Protein AF-A0A0H3ZVY4-F1 (afdb_monomer_lite)

pLDDT: mean 83.74, std 15.59, range [28.17, 97.94]

Radius of gyration: 23.05 Å; chains: 1; bounding box: 68×33×61 Å

Structure (mmCIF, N/CA/C/O backbone):
data_AF-A0A0H3ZVY4-F1
#
_entry.id   AF-A0A0H3ZVY4-F1
#
loop_
_atom_site.group_PDB
_atom_site.id
_atom_site.type_symbol
_atom_site.label_atom_id
_atom_site.label_alt_id
_atom_site.label_comp_id
_atom_site.label_asym_id
_atom_site.label_entity_id
_atom_site.label_seq_id
_atom_site.pdbx_PDB_ins_code
_atom_site.Cartn_x
_atom_site.Cartn_y
_atom_site.Cartn_z
_atom_site.occupancy
_atom_site.B_iso_or_equiv
_atom_site.auth_seq_id
_atom_site.auth_comp_id
_atom_site.auth_asym_id
_atom_site.auth_atom_id
_atom_site.pdbx_PDB_model_num
ATOM 1 N N . MET A 1 1 ? 26.495 13.709 22.110 1.00 30.70 1 MET A N 1
ATOM 2 C CA . MET A 1 1 ? 26.859 12.828 20.984 1.00 30.70 1 MET A CA 1
ATOM 3 C C . MET A 1 1 ? 25.631 12.018 20.633 1.00 30.70 1 MET A C 1
ATOM 5 O O . MET A 1 1 ? 25.406 10.956 21.192 1.00 30.70 1 MET A O 1
ATOM 9 N N . THR A 1 2 ? 24.781 12.606 19.806 1.00 28.17 2 THR A N 1
ATOM 10 C CA . THR A 1 2 ? 23.691 11.939 19.098 1.00 28.17 2 THR A CA 1
ATOM 11 C C . THR A 1 2 ? 24.333 11.076 18.018 1.00 28.17 2 THR A C 1
ATOM 13 O O . THR A 1 2 ? 25.116 11.584 17.220 1.00 28.17 2 THR A O 1
ATOM 16 N N . HIS A 1 3 ? 24.103 9.765 18.049 1.00 34.66 3 HIS A N 1
ATOM 17 C CA . HIS A 1 3 ? 24.570 8.877 16.987 1.00 34.66 3 HIS A CA 1
ATOM 18 C C . HIS A 1 3 ? 23.850 9.264 15.686 1.00 34.66 3 HIS A C 1
ATOM 20 O O . HIS A 1 3 ? 22.624 9.260 15.656 1.00 34.66 3 HIS A O 1
ATOM 26 N N . GLU A 1 4 ? 24.592 9.539 14.611 1.00 37.09 4 GLU A N 1
ATOM 27 C CA . GLU A 1 4 ? 24.060 9.739 13.245 1.00 37.09 4 GLU A CA 1
ATOM 28 C C . GLU A 1 4 ? 23.382 8.474 12.669 1.00 37.09 4 GLU A C 1
ATOM 30 O O . GLU A 1 4 ? 22.799 8.510 11.597 1.00 37.09 4 GLU A O 1
ATOM 35 N N . LEU A 1 5 ? 23.406 7.360 13.414 1.00 37.72 5 LEU A N 1
ATOM 36 C CA . LEU A 1 5 ? 22.664 6.118 13.152 1.00 37.72 5 LEU A CA 1
ATOM 37 C C . LEU A 1 5 ? 21.433 5.956 14.062 1.00 37.72 5 LEU A C 1
ATOM 39 O O . LEU A 1 5 ? 20.871 4.866 14.175 1.00 37.72 5 LEU A O 1
ATOM 43 N N . SER A 1 6 ? 21.034 7.014 14.770 1.00 35.09 6 SER A N 1
ATOM 44 C CA . SER A 1 6 ? 19.804 7.010 15.550 1.00 35.09 6 SER A CA 1
ATOM 45 C C . SER A 1 6 ? 18.604 6.947 14.606 1.00 35.09 6 SER A C 1
ATOM 47 O O . SER A 1 6 ? 18.159 7.967 14.082 1.00 35.09 6 SER A O 1
ATOM 49 N N . LEU A 1 7 ? 18.046 5.745 14.451 1.00 44.38 7 LEU A N 1
ATOM 50 C CA . LEU A 1 7 ? 16.727 5.485 13.857 1.00 44.38 7 LEU A CA 1
ATOM 51 C C . LEU A 1 7 ? 15.596 6.338 14.478 1.00 44.38 7 LEU A C 1
ATOM 53 O O . LEU A 1 7 ? 14.500 6.360 13.932 1.00 44.38 7 LEU A O 1
ATOM 57 N N . ASP A 1 8 ? 15.842 7.046 15.590 1.00 44.47 8 ASP A N 1
ATOM 58 C CA . ASP A 1 8 ? 14.874 7.967 16.200 1.00 44.47 8 ASP A CA 1
ATOM 59 C C . ASP A 1 8 ? 14.752 9.319 15.464 1.00 44.47 8 ASP A C 1
ATOM 61 O O . ASP A 1 8 ? 13.868 10.106 15.789 1.00 44.47 8 ASP A O 1
ATOM 65 N N . SER A 1 9 ? 15.620 9.629 14.492 1.00 38.09 9 SER A N 1
ATOM 66 C CA . SER A 1 9 ? 15.668 10.955 13.847 1.00 38.09 9 SER A CA 1
ATOM 67 C C . SER A 1 9 ? 14.689 11.150 12.677 1.00 38.09 9 SER A C 1
ATOM 69 O O . SER A 1 9 ? 14.446 12.293 12.298 1.00 38.09 9 SER A O 1
ATOM 71 N N . GLU A 1 10 ? 14.129 10.090 12.085 1.00 43.25 10 GLU A N 1
ATOM 72 C CA . GLU A 1 10 ? 13.386 10.205 10.813 1.00 43.25 10 GLU A CA 1
ATOM 73 C C . GLU A 1 10 ? 12.181 9.256 10.697 1.00 43.25 10 GLU A C 1
ATOM 75 O O . GLU A 1 10 ? 11.914 8.714 9.625 1.00 43.25 10 GLU A O 1
ATOM 80 N N . ARG A 1 11 ? 11.410 9.021 11.768 1.00 57.94 11 ARG A N 1
ATOM 81 C CA . ARG A 1 11 ? 10.166 8.255 11.593 1.00 57.94 11 ARG A CA 1
ATOM 82 C C . ARG A 1 11 ? 9.099 9.132 10.936 1.00 57.94 11 ARG A C 1
ATOM 84 O O . ARG A 1 11 ? 8.402 9.891 11.605 1.00 57.94 11 ARG A O 1
ATOM 91 N N . ALA A 1 12 ? 8.983 9.030 9.615 1.00 51.75 12 ALA A N 1
ATOM 92 C CA . ALA A 1 12 ? 7.810 9.497 8.893 1.00 51.75 12 ALA A CA 1
ATOM 93 C C . ALA A 1 12 ? 6.632 8.581 9.261 1.00 51.75 12 ALA A C 1
ATOM 95 O O . ALA A 1 12 ? 6.654 7.397 8.932 1.00 51.75 12 ALA A O 1
ATOM 96 N N . SER A 1 13 ? 5.627 9.103 9.971 1.00 63.53 13 SER A N 1
ATOM 97 C CA . SER A 1 13 ? 4.379 8.373 10.225 1.00 63.53 13 SER A CA 1
ATOM 98 C C . SER A 1 13 ? 3.805 7.850 8.904 1.00 63.53 13 SER A C 1
ATOM 100 O O . SER A 1 13 ? 3.769 8.574 7.903 1.00 63.53 13 SER A O 1
ATOM 102 N N . PHE A 1 14 ? 3.366 6.592 8.876 1.00 75.12 14 PHE A N 1
ATOM 103 C CA . PHE A 1 14 ? 2.756 6.022 7.678 1.00 75.12 14 PHE A CA 1
ATOM 104 C C . PHE A 1 14 ? 1.307 6.492 7.525 1.00 75.12 14 PHE A C 1
ATOM 106 O O . PHE A 1 14 ? 0.586 6.691 8.496 1.00 75.12 14 PHE A O 1
ATOM 113 N N . LEU A 1 15 ? 0.865 6.649 6.275 1.00 79.56 15 LEU A N 1
ATOM 114 C CA . LEU A 1 15 ? -0.476 7.152 5.947 1.00 79.56 15 LEU A CA 1
ATOM 115 C C . LEU A 1 15 ? -1.497 6.040 5.665 1.00 79.56 15 LEU A C 1
ATOM 117 O O . LEU A 1 15 ? -2.652 6.333 5.364 1.00 79.56 15 LEU A O 1
ATOM 121 N N . HIS A 1 16 ? -1.077 4.772 5.692 1.00 92.50 16 HIS A N 1
ATOM 122 C CA . HIS A 1 16 ? -1.910 3.656 5.255 1.00 92.50 16 HIS A CA 1
ATOM 123 C C . HIS A 1 16 ? -1.603 2.357 6.010 1.00 92.50 16 HIS A C 1
ATOM 125 O O . HIS A 1 16 ? -0.456 2.096 6.378 1.00 92.50 16 HIS A O 1
ATOM 131 N N . ALA A 1 17 ? -2.624 1.510 6.183 1.00 93.50 17 ALA A N 1
ATOM 132 C CA . ALA A 1 17 ? -2.536 0.269 6.954 1.00 93.50 17 ALA A CA 1
ATOM 133 C C . ALA A 1 17 ? -1.505 -0.732 6.400 1.00 93.50 17 ALA A C 1
ATOM 135 O O . ALA A 1 17 ? -0.836 -1.398 7.183 1.00 93.50 17 ALA A O 1
ATOM 136 N N . ILE A 1 18 ? -1.340 -0.808 5.071 1.00 94.62 18 ILE A N 1
ATOM 137 C CA . ILE A 1 18 ? -0.334 -1.665 4.406 1.00 94.62 18 ILE A CA 1
ATOM 138 C C . ILE A 1 18 ? 1.079 -1.337 4.906 1.00 94.62 18 ILE A C 1
ATOM 140 O O . ILE A 1 18 ? 1.783 -2.226 5.378 1.00 94.62 18 ILE A O 1
ATOM 144 N N . ASN A 1 19 ? 1.459 -0.057 4.875 1.00 92.38 19 ASN A N 1
ATOM 145 C CA . ASN A 1 19 ? 2.785 0.389 5.303 1.00 92.38 19 ASN A CA 1
ATOM 146 C C . ASN A 1 19 ? 2.994 0.131 6.800 1.00 92.38 19 ASN A C 1
ATOM 148 O O . ASN A 1 19 ? 4.047 -0.359 7.194 1.00 92.38 19 ASN A O 1
ATOM 152 N N . GLY A 1 20 ? 1.973 0.392 7.626 1.00 93.62 20 GLY A N 1
ATOM 153 C CA . GLY A 1 20 ? 2.035 0.101 9.060 1.00 93.62 20 GLY A CA 1
ATOM 154 C C . GLY A 1 20 ? 2.210 -1.386 9.363 1.00 93.62 20 GLY A C 1
ATOM 155 O O . GLY A 1 20 ? 2.983 -1.755 10.242 1.00 93.62 20 GLY A O 1
ATOM 156 N N . CYS A 1 21 ? 1.541 -2.254 8.603 1.00 95.31 21 CYS A N 1
ATOM 157 C CA . CYS A 1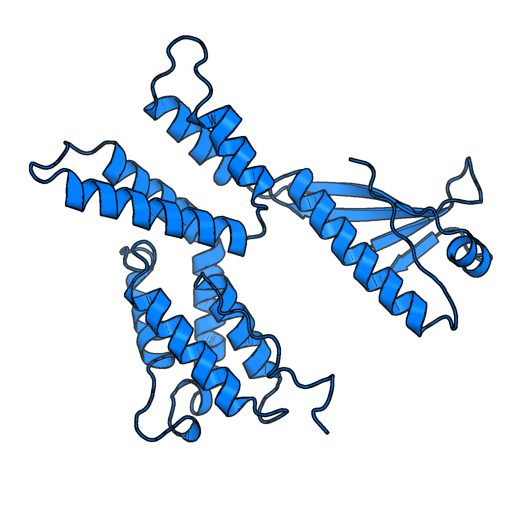 21 ? 1.708 -3.704 8.697 1.00 95.31 21 CYS A CA 1
ATOM 158 C C . CYS A 1 21 ? 3.127 -4.144 8.301 1.00 95.31 21 CYS A C 1
ATOM 160 O O . CYS A 1 21 ? 3.744 -4.935 9.011 1.00 95.31 21 CYS A O 1
ATOM 162 N N . GLN A 1 22 ? 3.661 -3.614 7.199 1.00 93.56 22 GLN A N 1
ATOM 163 C CA . GLN A 1 22 ? 5.019 -3.916 6.733 1.00 93.56 22 GLN A CA 1
ATOM 164 C C . GLN A 1 22 ? 6.091 -3.445 7.725 1.00 93.56 22 GLN A C 1
ATOM 166 O O . GLN A 1 22 ? 6.989 -4.216 8.063 1.00 93.56 22 GLN A O 1
ATOM 171 N N . GLU A 1 23 ? 5.978 -2.213 8.236 1.00 92.25 23 GLU A N 1
ATOM 172 C CA . GLU A 1 23 ? 6.888 -1.685 9.260 1.00 92.25 23 GLU A CA 1
ATOM 173 C C . GLU A 1 23 ? 6.829 -2.546 10.526 1.00 92.25 23 GLU A C 1
ATOM 175 O O . GLU A 1 23 ? 7.863 -2.894 11.097 1.00 92.25 23 GLU A O 1
ATOM 180 N N . LEU A 1 24 ? 5.627 -2.953 10.946 1.00 93.56 24 LEU A N 1
ATOM 181 C CA . LEU A 1 24 ? 5.471 -3.766 12.143 1.00 93.56 24 LEU A CA 1
ATOM 182 C C . LEU A 1 24 ? 6.064 -5.174 11.982 1.00 93.56 24 LEU A C 1
ATOM 184 O O . LEU A 1 24 ? 6.704 -5.656 12.915 1.00 93.56 24 LEU A O 1
ATOM 188 N N . LEU A 1 25 ? 5.916 -5.809 10.812 1.00 94.12 25 LEU A N 1
ATOM 189 C CA . LEU A 1 25 ? 6.584 -7.082 10.503 1.00 94.12 25 LEU A CA 1
ATOM 190 C C . LEU A 1 25 ? 8.105 -6.955 10.580 1.00 94.12 25 LEU A C 1
ATOM 192 O O . LEU A 1 25 ? 8.750 -7.758 11.254 1.00 94.12 25 LEU A O 1
ATOM 196 N N . LEU A 1 26 ? 8.664 -5.907 9.973 1.00 91.25 26 LEU A N 1
ATOM 197 C CA . LEU A 1 26 ? 10.099 -5.636 10.026 1.00 91.25 26 LEU A CA 1
ATOM 198 C C . LEU A 1 26 ? 10.584 -5.454 11.477 1.00 91.25 26 LEU A C 1
ATOM 200 O O . LEU A 1 26 ? 11.615 -5.990 11.877 1.00 91.25 26 LEU A O 1
ATOM 204 N N . LEU A 1 27 ? 9.825 -4.734 12.306 1.00 91.88 27 LEU A N 1
ATOM 205 C CA . LEU A 1 27 ? 10.159 -4.529 13.719 1.00 91.88 27 LEU A CA 1
ATOM 206 C C . LEU A 1 27 ? 10.017 -5.788 14.583 1.00 91.88 27 LEU A C 1
ATOM 208 O O . LEU A 1 27 ? 10.650 -5.877 15.641 1.00 91.88 27 LEU A O 1
ATOM 212 N N . LEU A 1 28 ? 9.195 -6.753 14.172 1.00 91.81 28 LEU A N 1
ATOM 213 C CA . LEU A 1 28 ? 9.129 -8.060 14.824 1.00 91.81 28 LEU A CA 1
ATOM 214 C C . LEU A 1 28 ? 10.393 -8.884 14.543 1.00 91.81 28 LEU A C 1
ATOM 216 O O . LEU A 1 28 ? 10.827 -9.622 15.426 1.00 91.81 28 LEU A O 1
ATOM 220 N N . ASP A 1 29 ? 11.029 -8.717 13.380 1.00 88.81 29 ASP A N 1
ATOM 221 C CA . ASP A 1 29 ? 12.289 -9.399 13.043 1.00 88.81 29 ASP A CA 1
ATOM 222 C C . ASP A 1 29 ? 13.476 -8.895 13.881 1.00 88.81 29 ASP A C 1
ATOM 224 O O . ASP A 1 29 ? 14.395 -9.656 14.187 1.00 88.81 29 ASP A O 1
ATOM 228 N N . PHE A 1 30 ? 13.444 -7.632 14.320 1.00 84.94 30 PHE A N 1
ATOM 229 C CA . PHE A 1 30 ? 14.495 -7.051 15.163 1.00 84.94 30 PHE A CA 1
ATOM 230 C C . PHE A 1 30 ? 14.441 -7.475 16.641 1.00 84.94 30 PHE A C 1
ATOM 232 O O . PHE A 1 30 ? 15.395 -7.216 17.383 1.00 84.94 30 PHE A O 1
ATOM 239 N N . GLY A 1 31 ? 13.361 -8.124 17.094 1.00 84.56 31 GLY A N 1
ATOM 240 C CA . GLY A 1 31 ? 13.206 -8.542 18.491 1.00 84.56 31 GLY A CA 1
ATOM 241 C C . GLY A 1 31 ? 13.441 -7.388 19.478 1.00 84.56 31 GLY A C 1
ATOM 242 O O . GLY A 1 31 ? 12.918 -6.291 19.304 1.00 84.56 31 GLY A O 1
ATOM 243 N N . GLU A 1 32 ? 14.249 -7.604 20.515 1.00 84.69 32 GLU A N 1
ATOM 244 C CA . GLU A 1 32 ? 14.526 -6.583 21.545 1.00 84.69 32 GLU A CA 1
ATOM 245 C C . GLU A 1 32 ? 15.665 -5.609 21.187 1.00 84.69 32 GLU A C 1
ATOM 247 O O . GLU A 1 32 ? 16.013 -4.724 21.973 1.00 84.69 32 GLU A O 1
ATOM 252 N N . ALA A 1 33 ? 16.272 -5.738 20.005 1.00 82.88 33 ALA A N 1
ATOM 253 C CA . ALA A 1 33 ? 17.372 -4.871 19.602 1.00 82.88 33 ALA A CA 1
ATOM 254 C C . ALA A 1 33 ? 16.900 -3.426 19.345 1.00 82.88 33 ALA A C 1
ATOM 256 O O . ALA A 1 33 ? 15.775 -3.183 18.911 1.00 82.88 33 ALA A O 1
ATOM 257 N N . TYR A 1 34 ? 17.781 -2.449 19.593 1.00 82.81 34 TYR A N 1
ATOM 258 C CA . TYR A 1 34 ? 17.597 -1.037 19.209 1.00 82.81 34 TYR A CA 1
ATOM 259 C C . TYR A 1 34 ? 16.268 -0.388 19.652 1.00 82.81 34 TYR A C 1
ATOM 261 O O . TYR A 1 34 ? 15.724 0.456 18.931 1.00 82.81 34 TYR A O 1
ATOM 269 N N . GLY A 1 35 ? 15.737 -0.784 20.815 1.00 84.06 35 GLY A N 1
ATOM 270 C CA . GLY A 1 35 ? 14.458 -0.275 21.324 1.00 84.06 35 GLY A CA 1
ATOM 271 C C . GLY A 1 35 ? 13.236 -0.820 20.575 1.00 84.06 35 GLY A C 1
ATOM 272 O O . GLY A 1 35 ? 12.230 -0.120 20.459 1.00 84.06 35 GLY A O 1
ATOM 273 N N . GLY A 1 36 ? 13.322 -2.043 20.038 1.00 86.31 36 GLY A N 1
ATOM 274 C CA . GLY A 1 36 ? 12.270 -2.672 19.235 1.00 86.31 36 GLY A CA 1
ATOM 275 C C . GLY A 1 36 ? 10.898 -2.703 19.913 1.00 86.31 36 GLY A C 1
ATOM 276 O O . GLY A 1 36 ? 9.904 -2.417 19.251 1.00 86.31 36 GLY A O 1
ATOM 277 N N . ALA A 1 37 ? 10.829 -2.956 21.226 1.00 90.00 37 ALA A N 1
ATOM 278 C CA . ALA A 1 37 ? 9.564 -2.987 21.967 1.00 90.00 37 ALA A CA 1
ATOM 279 C C . ALA A 1 37 ? 8.806 -1.648 21.935 1.00 90.00 37 ALA A C 1
ATOM 281 O O . ALA A 1 37 ? 7.616 -1.630 21.608 1.00 90.00 37 ALA A O 1
ATOM 282 N N . ASN A 1 38 ? 9.500 -0.536 22.198 1.00 90.88 38 ASN A N 1
ATOM 283 C CA . ASN A 1 38 ? 8.934 0.810 22.099 1.00 90.88 38 ASN A CA 1
ATOM 284 C C . ASN A 1 38 ? 8.513 1.138 20.663 1.00 90.88 38 ASN A C 1
ATOM 286 O O . ASN A 1 38 ? 7.401 1.597 20.417 1.00 90.88 38 ASN A O 1
ATOM 290 N N . LYS A 1 39 ? 9.369 0.838 19.679 1.00 90.88 39 LYS A N 1
ATOM 291 C CA . LYS A 1 39 ? 9.066 1.102 18.263 1.00 90.88 39 LYS A CA 1
ATOM 292 C C . LYS A 1 39 ? 7.822 0.352 17.796 1.00 90.88 39 LYS A C 1
ATOM 294 O O . LYS A 1 39 ? 6.937 0.957 17.198 1.00 90.88 39 LYS A O 1
ATOM 299 N N . ARG A 1 40 ? 7.709 -0.938 18.132 1.00 93.19 40 ARG A N 1
ATOM 300 C CA . ARG A 1 40 ? 6.511 -1.743 17.855 1.00 93.19 40 ARG A CA 1
ATOM 301 C C . ARG A 1 40 ? 5.270 -1.163 18.520 1.00 93.19 40 ARG A C 1
ATOM 303 O O . ARG A 1 40 ? 4.217 -1.134 17.894 1.00 93.19 40 ARG A O 1
ATOM 310 N N . TYR A 1 41 ? 5.387 -0.699 19.762 1.00 93.56 41 TYR A N 1
ATOM 311 C CA . TYR A 1 41 ? 4.280 -0.084 20.491 1.00 93.56 41 TYR A CA 1
ATOM 312 C C . TYR A 1 41 ? 3.769 1.195 19.815 1.00 93.56 41 TYR A C 1
ATOM 314 O O . TYR A 1 41 ? 2.562 1.341 19.609 1.00 93.56 41 TYR A O 1
ATOM 322 N N . VAL A 1 42 ? 4.674 2.087 19.408 1.00 92.06 42 VAL A N 1
ATOM 323 C CA . VAL A 1 42 ? 4.323 3.323 18.692 1.00 92.06 42 VAL A CA 1
ATOM 324 C C . VAL A 1 42 ? 3.687 3.008 17.333 1.00 92.06 42 VAL A C 1
ATOM 326 O O . VAL A 1 42 ? 2.602 3.505 17.040 1.00 92.06 42 VAL A O 1
ATOM 329 N N . VAL A 1 43 ? 4.305 2.128 16.537 1.00 93.19 43 VAL A N 1
ATOM 330 C CA . VAL A 1 43 ? 3.777 1.695 15.228 1.00 93.19 43 VAL A CA 1
ATOM 331 C C . VAL A 1 43 ? 2.397 1.058 15.363 1.00 93.19 43 VAL A C 1
ATOM 333 O O . VAL A 1 43 ? 1.489 1.381 14.601 1.00 93.19 43 VAL A O 1
ATOM 336 N N . ALA A 1 44 ? 2.209 0.172 16.343 1.00 95.00 44 ALA A N 1
ATOM 337 C CA . ALA A 1 44 ? 0.916 -0.451 16.594 1.00 95.00 44 ALA A CA 1
ATOM 338 C C . ALA A 1 44 ? -0.146 0.590 16.967 1.00 95.00 44 ALA A C 1
ATOM 340 O O . ALA A 1 44 ? -1.258 0.523 16.452 1.00 95.00 44 ALA A O 1
ATOM 341 N N . THR A 1 45 ? 0.204 1.578 17.790 1.00 94.31 45 THR A N 1
ATOM 342 C CA . THR A 1 45 ? -0.711 2.661 18.175 1.00 94.31 45 THR A CA 1
ATOM 343 C C . THR A 1 45 ? -1.170 3.466 16.957 1.00 94.31 45 THR A C 1
ATOM 345 O O . THR A 1 45 ? -2.370 3.639 16.759 1.00 94.31 45 THR A O 1
ATOM 348 N N . GLU A 1 46 ? -0.250 3.878 16.084 1.00 93.94 46 GLU A N 1
ATOM 349 C CA . GLU A 1 46 ? -0.605 4.588 14.846 1.00 93.94 46 GLU A CA 1
ATOM 350 C C . GLU A 1 46 ? -1.444 3.718 13.901 1.00 93.94 46 GLU A C 1
ATOM 352 O O . GLU A 1 46 ? -2.449 4.167 13.347 1.00 93.94 46 GLU A O 1
ATOM 357 N N . LEU A 1 47 ? -1.084 2.439 13.748 1.00 95.56 47 LEU A N 1
ATOM 358 C CA . LEU A 1 47 ? -1.860 1.500 12.942 1.00 95.56 47 LEU A CA 1
ATOM 359 C C . LEU A 1 47 ? -3.280 1.340 13.498 1.00 95.56 47 LEU A C 1
ATOM 361 O O . LEU A 1 47 ? -4.234 1.291 12.724 1.00 95.56 47 LEU A O 1
ATOM 365 N N . HIS A 1 48 ? -3.440 1.294 14.822 1.00 96.12 48 HIS A N 1
ATOM 366 C CA . HIS A 1 48 ? -4.745 1.243 15.473 1.00 96.12 48 HIS A CA 1
ATOM 367 C C . HIS A 1 48 ? -5.615 2.442 15.079 1.00 96.12 48 HIS A C 1
ATOM 369 O O . HIS A 1 48 ? -6.762 2.254 14.674 1.00 96.12 48 HIS A O 1
ATOM 375 N N . GLU A 1 49 ? -5.065 3.655 15.131 1.00 94.38 49 GLU A N 1
ATOM 376 C CA . GLU A 1 49 ? -5.774 4.883 14.755 1.00 94.38 49 GLU A CA 1
ATOM 377 C C . GLU A 1 49 ? -6.211 4.871 13.284 1.00 94.38 49 GLU A C 1
ATOM 379 O O . GLU A 1 49 ? -7.362 5.192 12.981 1.00 94.38 49 GLU A O 1
ATOM 384 N N . ILE A 1 50 ? -5.347 4.420 12.367 1.00 94.25 50 ILE A N 1
ATOM 385 C CA . ILE A 1 50 ? -5.689 4.306 10.939 1.00 94.25 50 ILE A CA 1
ATOM 386 C C . ILE A 1 50 ? -6.840 3.318 10.726 1.00 94.25 50 ILE A C 1
ATOM 388 O O . ILE A 1 50 ? -7.821 3.636 10.049 1.00 94.25 50 ILE A O 1
ATOM 392 N N . LEU A 1 51 ? -6.757 2.132 11.336 1.00 95.62 51 LEU A N 1
ATOM 393 C CA . LEU A 1 51 ? -7.789 1.097 11.219 1.00 95.62 51 LEU A CA 1
ATOM 394 C C . LEU A 1 51 ? -9.138 1.550 11.794 1.00 95.62 51 LEU A C 1
ATOM 396 O O . LEU A 1 51 ? -10.195 1.131 11.318 1.00 95.62 51 LEU A O 1
ATOM 400 N N . GLN A 1 52 ? -9.118 2.430 12.798 1.00 95.19 52 GLN A N 1
ATOM 401 C CA . GLN A 1 52 ? -10.325 3.006 13.380 1.00 95.19 52 GLN A CA 1
ATOM 402 C C . GLN A 1 52 ? -11.025 4.014 12.478 1.00 95.19 52 GLN A C 1
ATOM 404 O O . GLN A 1 52 ? -12.216 4.248 12.690 1.00 95.19 52 GLN A O 1
ATOM 409 N N . VAL A 1 53 ? -10.348 4.635 11.509 1.00 93.31 53 VAL A N 1
ATOM 410 C CA . VAL A 1 53 ? -10.934 5.716 10.696 1.00 93.31 53 VAL A CA 1
ATOM 411 C C . VAL A 1 53 ? -11.174 5.317 9.250 1.00 93.31 53 VAL A C 1
ATOM 413 O O . VAL A 1 53 ? -12.194 5.733 8.699 1.00 93.31 53 VAL A O 1
ATOM 416 N N . ASP A 1 54 ? -10.336 4.454 8.680 1.00 95.19 54 ASP A N 1
ATOM 417 C CA . ASP A 1 54 ? -10.404 4.078 7.270 1.00 95.19 54 ASP A CA 1
ATOM 418 C C . ASP A 1 54 ? -11.760 3.418 6.917 1.00 95.19 54 ASP A C 1
ATOM 420 O O . ASP A 1 54 ? -12.130 2.388 7.493 1.00 95.19 54 ASP A O 1
ATOM 424 N N . PRO A 1 55 ? -12.552 4.003 5.995 1.00 95.19 55 PRO A N 1
ATOM 425 C CA . PRO A 1 55 ? -13.854 3.464 5.616 1.00 95.19 55 PRO A CA 1
ATOM 426 C C . PRO A 1 55 ? -13.765 2.134 4.857 1.00 95.19 55 PRO A C 1
ATOM 428 O O . PRO A 1 55 ? -14.725 1.364 4.891 1.00 95.19 55 PRO A O 1
ATOM 431 N N . ILE A 1 56 ? -12.646 1.835 4.190 1.00 97.06 56 ILE A N 1
ATOM 432 C CA . ILE A 1 56 ? -12.505 0.647 3.338 1.00 97.06 56 ILE A CA 1
ATOM 433 C C . ILE A 1 56 ? -12.319 -0.602 4.199 1.00 97.06 56 ILE A C 1
ATOM 435 O O . ILE A 1 56 ? -13.036 -1.587 4.012 1.00 97.06 56 ILE A O 1
ATOM 439 N N . VAL A 1 57 ? -11.444 -0.550 5.206 1.00 96.38 57 VAL A N 1
ATOM 440 C CA . VAL A 1 57 ? -11.202 -1.680 6.131 1.00 96.38 57 VAL A CA 1
ATOM 441 C C . VAL A 1 57 ? -12.377 -1.963 7.074 1.00 96.38 57 VAL A C 1
ATOM 443 O O . VAL A 1 57 ? -12.396 -2.982 7.763 1.00 96.38 57 VAL A O 1
ATOM 446 N N . LYS A 1 58 ? -13.372 -1.072 7.111 1.00 94.31 58 LYS A N 1
ATOM 447 C CA . LYS A 1 58 ? -14.636 -1.252 7.841 1.00 94.31 58 LYS A CA 1
ATOM 448 C C . LYS A 1 58 ? -15.734 -1.901 7.006 1.00 94.31 58 LYS A C 1
ATOM 450 O O . LYS A 1 58 ? -16.811 -2.176 7.529 1.00 94.31 58 LYS A O 1
ATOM 455 N N . THR A 1 59 ? -15.505 -2.112 5.712 1.00 95.38 59 THR A N 1
ATOM 456 C CA . THR A 1 59 ? -16.460 -2.842 4.875 1.00 95.38 59 THR A CA 1
ATOM 457 C C . THR A 1 59 ? -16.516 -4.323 5.281 1.00 95.38 59 THR A C 1
ATOM 459 O O . THR A 1 59 ? -15.550 -4.839 5.854 1.00 95.38 59 THR A O 1
ATOM 462 N N . PRO A 1 60 ? -17.609 -5.044 4.958 1.00 96.25 60 PRO A N 1
ATOM 463 C CA . PRO A 1 60 ? -17.756 -6.457 5.321 1.00 96.25 60 PRO A CA 1
ATOM 464 C C . PRO A 1 60 ? -16.617 -7.365 4.833 1.00 96.25 60 PRO A C 1
ATOM 466 O O . PRO A 1 60 ? -16.341 -8.379 5.465 1.00 96.25 60 PRO A O 1
ATOM 469 N N . GLU A 1 61 ? -15.939 -6.992 3.740 1.00 97.06 61 GLU A N 1
ATOM 470 C CA . GLU A 1 61 ? -14.795 -7.738 3.196 1.00 97.06 61 GLU A CA 1
ATOM 471 C C . GLU A 1 61 ? -13.623 -7.825 4.190 1.00 97.06 61 GLU A C 1
ATOM 473 O O . GLU A 1 61 ? -12.904 -8.821 4.216 1.00 97.06 61 GLU A O 1
ATOM 478 N N . PHE A 1 62 ? -13.440 -6.797 5.025 1.00 96.75 62 PHE A N 1
ATOM 479 C CA . PHE A 1 62 ? -12.303 -6.674 5.942 1.00 96.75 62 PHE A CA 1
ATOM 480 C C . PHE A 1 62 ? -12.687 -6.797 7.417 1.00 96.75 62 PHE A C 1
ATOM 482 O O . PHE A 1 62 ? -11.829 -7.124 8.235 1.00 96.75 62 PHE A O 1
ATOM 489 N N . GLU A 1 63 ? -13.961 -6.580 7.763 1.00 93.81 63 GLU A N 1
ATOM 490 C CA . GLU A 1 63 ? -14.453 -6.404 9.137 1.00 93.81 63 GLU A CA 1
ATOM 491 C C . GLU A 1 63 ? -13.843 -7.394 10.140 1.00 93.81 63 GLU A C 1
ATOM 493 O O . GLU A 1 63 ? -13.279 -6.991 11.158 1.00 93.81 63 GLU A O 1
ATOM 498 N N . LYS A 1 64 ? -13.887 -8.697 9.839 1.00 96.00 64 LYS A N 1
ATOM 499 C CA . LYS A 1 64 ? -13.379 -9.737 10.743 1.00 96.00 64 LYS A CA 1
ATOM 500 C C . LYS A 1 64 ? -11.877 -9.610 11.013 1.00 96.00 64 LYS A C 1
ATOM 502 O O . LYS A 1 64 ? -11.454 -9.811 12.152 1.00 96.00 64 LYS A O 1
ATOM 507 N N . LEU A 1 65 ? -11.073 -9.342 9.986 1.00 96.50 65 LEU A N 1
ATOM 508 C CA . LEU A 1 65 ? -9.622 -9.214 10.137 1.00 96.50 65 LEU A CA 1
ATOM 509 C C . LEU A 1 65 ? -9.266 -7.885 10.805 1.00 96.50 65 LEU A C 1
ATOM 511 O O . LEU A 1 65 ? -8.473 -7.877 11.745 1.00 96.50 65 LEU A O 1
ATOM 515 N N . THR A 1 66 ? -9.936 -6.797 10.421 1.00 97.25 66 THR A N 1
ATOM 516 C CA . THR A 1 66 ? -9.771 -5.474 11.035 1.00 97.25 66 THR A CA 1
ATOM 517 C C . THR A 1 66 ? -10.049 -5.512 12.536 1.00 97.25 66 THR A C 1
ATOM 519 O O . THR A 1 66 ? -9.271 -4.962 13.308 1.00 97.25 66 THR A O 1
ATOM 522 N N . GLN A 1 67 ? -11.097 -6.210 12.987 1.00 97.06 67 GLN A N 1
ATOM 523 C CA . GLN A 1 67 ? -11.399 -6.342 14.420 1.00 97.06 67 GLN A CA 1
ATOM 524 C C . GLN A 1 67 ? -10.298 -7.078 15.195 1.00 97.06 67 GLN A C 1
ATOM 526 O O . GLN A 1 67 ? -9.944 -6.673 16.303 1.00 97.06 67 GLN A O 1
ATOM 531 N N . LYS A 1 68 ? -9.711 -8.132 14.615 1.00 96.06 68 LYS A N 1
ATOM 532 C CA . LYS A 1 68 ? -8.562 -8.815 15.231 1.00 96.06 68 LYS A CA 1
ATOM 533 C C . LYS A 1 68 ? -7.347 -7.895 15.301 1.00 96.06 68 LYS A C 1
ATOM 535 O O . LYS A 1 68 ? -6.708 -7.823 16.346 1.00 96.06 68 LYS A O 1
ATOM 540 N N . MET A 1 69 ? -7.058 -7.179 14.215 1.00 97.12 69 MET A N 1
ATOM 541 C CA . MET A 1 69 ? -5.945 -6.235 14.168 1.00 97.12 69 MET A CA 1
ATOM 542 C C . MET A 1 69 ? -6.117 -5.126 15.201 1.00 97.12 69 MET A C 1
ATOM 544 O O . MET A 1 69 ? -5.200 -4.905 15.980 1.00 97.12 69 MET A O 1
ATOM 548 N N . LEU A 1 70 ? -7.304 -4.520 15.299 1.00 97.00 70 LEU A N 1
ATOM 549 C CA . LEU A 1 70 ? -7.621 -3.519 16.321 1.00 97.00 70 LEU A CA 1
ATOM 550 C C . LEU A 1 70 ? -7.377 -4.041 17.744 1.00 97.00 70 LEU A C 1
ATOM 552 O O . LEU A 1 70 ? -6.836 -3.312 18.569 1.00 97.00 70 LEU A O 1
ATOM 556 N N . ALA A 1 71 ? -7.731 -5.295 18.039 1.00 95.81 71 ALA A N 1
ATOM 557 C CA . ALA A 1 71 ? -7.483 -5.890 19.353 1.00 95.81 71 ALA A CA 1
ATOM 558 C C . ALA A 1 71 ? -5.985 -6.105 19.643 1.00 95.81 71 ALA A C 1
ATOM 560 O O . ALA A 1 71 ? -5.541 -5.956 20.782 1.00 95.81 71 ALA A O 1
ATOM 561 N N . LEU A 1 72 ? -5.200 -6.454 18.624 1.00 95.75 72 LEU A N 1
ATOM 562 C CA . LEU A 1 72 ? -3.763 -6.706 18.753 1.00 95.75 72 LEU A CA 1
ATOM 563 C C . LEU A 1 72 ? -2.935 -5.416 18.783 1.00 95.75 72 LEU A C 1
ATOM 565 O O . LEU A 1 72 ? -1.861 -5.397 19.385 1.00 95.75 72 LEU A O 1
ATOM 569 N N . THR A 1 73 ? -3.421 -4.349 18.150 1.00 95.75 73 THR A N 1
ATOM 570 C CA . THR A 1 73 ? -2.749 -3.046 18.086 1.00 95.75 73 THR A CA 1
ATOM 571 C C . THR A 1 73 ? -3.221 -2.060 19.150 1.00 95.75 73 THR A C 1
ATOM 573 O O . THR A 1 73 ? -2.696 -0.954 19.223 1.00 95.75 73 THR A O 1
ATOM 576 N N . LEU A 1 74 ? -4.194 -2.448 19.982 1.00 94.62 74 LEU A N 1
ATOM 577 C CA . LEU A 1 74 ? -4.720 -1.600 21.045 1.00 94.62 74 LEU A CA 1
ATOM 578 C C . LEU A 1 74 ? -3.590 -1.168 22.006 1.00 94.62 74 LEU A C 1
ATOM 580 O O . LEU A 1 74 ? -2.923 -2.038 22.584 1.00 94.62 74 LEU A O 1
ATOM 584 N N . PRO A 1 75 ? -3.385 0.147 22.213 1.00 90.88 75 PRO A N 1
ATOM 585 C CA . PRO A 1 75 ? -2.429 0.645 23.194 1.00 90.88 75 PRO A CA 1
ATOM 586 C C . PRO A 1 75 ? -2.778 0.159 24.605 1.00 90.88 75 PRO A C 1
ATOM 588 O O . PRO A 1 75 ? -3.951 0.010 24.951 1.00 90.88 75 PRO A O 1
ATOM 591 N N . ASN A 1 76 ? -1.765 -0.071 25.440 1.00 92.50 76 ASN A N 1
ATOM 592 C CA . ASN A 1 76 ? -1.957 -0.525 26.814 1.00 92.50 76 ASN A CA 1
ATOM 593 C C . ASN A 1 76 ? -1.537 0.577 27.792 1.00 92.50 76 ASN A C 1
ATOM 595 O O . ASN A 1 76 ? -0.395 1.031 27.772 1.00 92.50 76 ASN A O 1
ATOM 599 N N . GLU A 1 77 ? -2.451 0.972 28.680 1.00 88.75 77 GLU A N 1
ATOM 600 C CA . GLU A 1 77 ? -2.226 2.009 29.698 1.00 88.75 77 GLU A CA 1
ATOM 601 C C . GLU A 1 77 ? -1.101 1.659 30.686 1.00 88.75 77 GLU A C 1
ATOM 603 O O . GLU A 1 77 ? -0.501 2.549 31.286 1.00 88.75 77 GLU A O 1
ATOM 608 N N . GLN A 1 78 ? -0.791 0.370 30.851 1.00 88.12 78 GLN A N 1
ATOM 609 C CA . GLN A 1 78 ? 0.295 -0.114 31.709 1.00 88.12 78 GLN A CA 1
ATOM 610 C C . GLN A 1 78 ? 1.679 -0.008 31.046 1.00 88.12 78 GLN A C 1
ATOM 612 O O . GLN A 1 78 ? 2.687 -0.233 31.715 1.00 88.12 78 GLN A O 1
ATOM 617 N N . GLY A 1 79 ? 1.740 0.362 29.762 1.00 87.12 79 GLY A N 1
ATOM 618 C CA . GLY A 1 79 ? 2.970 0.616 29.013 1.00 87.12 79 GLY A CA 1
ATOM 619 C C . GLY A 1 79 ? 3.268 -0.403 27.909 1.00 87.12 79 GLY A C 1
ATOM 620 O O . GLY A 1 79 ? 2.580 -1.412 27.741 1.00 87.12 79 GLY A O 1
ATOM 621 N N . GLU A 1 80 ? 4.338 -0.137 27.153 1.00 88.62 80 GLU A N 1
ATOM 622 C CA . GLU A 1 80 ? 4.732 -0.902 25.959 1.00 88.62 80 GLU A CA 1
ATOM 623 C C . GLU A 1 80 ? 4.970 -2.396 26.220 1.00 88.62 80 GLU A C 1
ATOM 625 O O . GLU A 1 80 ? 4.639 -3.227 25.375 1.00 88.62 80 GLU A O 1
ATOM 630 N N . SER A 1 81 ? 5.493 -2.765 27.393 1.00 88.31 81 SER A N 1
ATOM 631 C CA . SER A 1 81 ? 5.791 -4.159 27.753 1.00 88.31 81 SER A CA 1
ATOM 632 C C . SER A 1 81 ? 4.533 -5.006 27.938 1.00 88.31 81 SER A C 1
ATOM 634 O O . SER A 1 81 ? 4.568 -6.229 27.808 1.00 88.31 81 SER A O 1
ATOM 636 N N . GLU A 1 82 ? 3.415 -4.355 28.253 1.00 91.50 82 GLU A N 1
ATOM 637 C CA . GLU A 1 82 ? 2.121 -4.986 28.497 1.00 91.50 82 GLU A CA 1
ATOM 638 C C . GLU A 1 82 ? 1.235 -4.996 27.244 1.00 91.50 82 GLU A C 1
ATOM 640 O O . GLU A 1 82 ? 0.191 -5.652 27.225 1.00 91.50 82 GLU A O 1
ATOM 645 N N . ALA A 1 83 ? 1.644 -4.305 26.179 1.00 92.62 83 ALA A N 1
ATOM 646 C CA . ALA A 1 83 ? 0.904 -4.256 24.929 1.00 92.62 83 ALA A CA 1
ATOM 647 C C . ALA A 1 83 ? 0.945 -5.600 24.182 1.00 92.62 83 ALA A C 1
ATOM 649 O O . ALA A 1 83 ? 1.978 -6.276 24.112 1.00 92.62 83 ALA A O 1
ATOM 650 N N . SER A 1 84 ? -0.182 -5.970 23.564 1.00 94.06 84 SER A N 1
ATOM 651 C CA . SER A 1 84 ? -0.345 -7.227 22.817 1.00 94.06 84 SER A CA 1
ATOM 652 C C . SER A 1 84 ? 0.719 -7.414 21.733 1.00 94.06 84 SER A C 1
ATOM 654 O O . SER A 1 84 ? 1.215 -8.526 21.555 1.00 94.06 84 SER A O 1
ATOM 656 N N . VAL A 1 85 ? 1.128 -6.323 21.077 1.00 93.81 85 VAL A N 1
ATOM 657 C CA . VAL A 1 85 ? 2.194 -6.307 20.064 1.00 93.81 85 VAL A CA 1
ATOM 658 C C . VAL A 1 85 ? 3.535 -6.855 20.570 1.00 93.81 85 VAL A C 1
ATOM 660 O O . VAL A 1 85 ? 4.269 -7.466 19.799 1.00 93.81 85 VAL A O 1
ATOM 663 N N . ASN A 1 86 ? 3.838 -6.695 21.862 1.00 94.38 86 ASN A N 1
ATOM 664 C CA . ASN A 1 86 ? 5.067 -7.197 22.480 1.00 94.38 86 ASN A CA 1
ATOM 665 C C . ASN A 1 86 ? 4.860 -8.528 23.216 1.00 94.38 86 ASN A C 1
ATOM 667 O O . ASN A 1 86 ? 5.778 -9.339 23.282 1.00 94.38 86 ASN A O 1
ATOM 671 N N . LYS A 1 87 ? 3.657 -8.793 23.741 1.00 94.06 87 LYS A N 1
ATOM 672 C CA . LYS A 1 87 ? 3.357 -10.043 24.466 1.00 94.06 87 LYS A CA 1
ATOM 673 C C . LYS A 1 87 ? 3.012 -11.229 23.577 1.00 94.06 87 LYS A C 1
ATOM 675 O O . LYS A 1 87 ? 3.164 -12.371 24.001 1.00 94.06 87 LYS A O 1
ATOM 680 N N . SER A 1 88 ? 2.504 -10.964 22.380 1.00 92.31 88 SER A N 1
ATOM 681 C CA . SER A 1 88 ? 1.944 -11.979 21.486 1.00 92.31 88 SER A CA 1
ATOM 682 C C . SER A 1 88 ? 2.562 -11.875 20.092 1.00 92.31 88 SER A C 1
ATOM 684 O O . SER A 1 88 ? 1.840 -11.861 19.100 1.00 92.31 88 SER A O 1
ATOM 686 N N . THR A 1 89 ? 3.893 -11.783 20.005 1.00 92.19 89 THR A N 1
ATOM 687 C CA . THR A 1 89 ? 4.626 -11.498 18.756 1.00 92.19 89 THR A CA 1
ATOM 688 C C . THR A 1 89 ? 4.323 -12.484 17.627 1.00 92.19 89 THR A C 1
ATOM 690 O O . THR A 1 89 ? 4.091 -12.054 16.503 1.00 92.19 89 THR A O 1
ATOM 693 N N . GLU A 1 90 ? 4.246 -13.786 17.914 1.00 93.62 90 GLU A N 1
ATOM 694 C CA . GLU A 1 90 ? 3.934 -14.812 16.903 1.00 93.62 90 GLU A CA 1
ATOM 695 C C . GLU A 1 90 ? 2.495 -14.706 16.386 1.00 93.62 90 GLU A C 1
ATOM 697 O O . GLU A 1 90 ? 2.235 -14.818 15.189 1.00 93.62 90 GLU A O 1
ATOM 702 N N . LEU A 1 91 ? 1.548 -14.435 17.290 1.00 94.88 91 LEU A N 1
ATOM 703 C CA . LEU A 1 91 ? 0.149 -14.216 16.926 1.00 94.88 91 LEU A CA 1
ATOM 704 C C . LEU A 1 91 ? -0.004 -12.926 16.110 1.00 94.88 91 LEU A C 1
ATOM 706 O O . LEU A 1 91 ? -0.736 -12.904 15.123 1.00 94.88 91 LEU A O 1
ATOM 710 N N . MET A 1 92 ? 0.709 -11.871 16.511 1.00 95.06 92 MET A N 1
ATOM 711 C CA . MET A 1 92 ? 0.767 -10.604 15.794 1.00 95.06 92 MET A CA 1
ATOM 712 C C . MET A 1 92 ? 1.323 -10.810 14.383 1.00 95.06 92 MET A C 1
ATOM 714 O O . MET A 1 92 ? 0.672 -10.412 13.424 1.00 95.06 92 MET A O 1
ATOM 718 N N . ARG A 1 93 ? 2.463 -11.498 14.236 1.00 96.25 93 ARG A N 1
ATOM 719 C CA . ARG A 1 93 ? 3.058 -11.820 12.932 1.00 96.25 93 ARG A CA 1
ATOM 720 C C . ARG A 1 93 ? 2.072 -12.557 12.033 1.00 96.25 93 ARG A C 1
ATOM 722 O O . ARG A 1 93 ? 1.784 -12.082 10.940 1.00 96.25 93 ARG A O 1
ATOM 729 N N . SER A 1 94 ? 1.504 -13.661 12.523 1.00 96.62 94 SER A N 1
ATOM 730 C CA . SER A 1 94 ? 0.566 -14.478 11.747 1.00 96.62 94 SER A CA 1
ATOM 731 C C . SER A 1 94 ? -0.653 -13.679 11.274 1.00 96.62 94 SER A C 1
ATOM 733 O O . SER A 1 94 ? -1.084 -13.842 10.133 1.00 96.62 94 SER A O 1
ATOM 735 N N . HIS A 1 95 ? -1.200 -12.798 12.117 1.00 95.88 95 HIS A N 1
ATOM 736 C CA . HIS A 1 95 ? -2.335 -11.965 11.725 1.00 95.88 95 HIS A CA 1
ATOM 737 C C . HIS A 1 95 ? -1.959 -10.813 10.803 1.00 95.88 95 HIS A C 1
ATOM 739 O O . HIS A 1 95 ? -2.745 -10.510 9.909 1.00 95.88 95 HIS A O 1
ATOM 745 N N . ILE A 1 96 ? -0.788 -10.194 10.973 1.00 96.94 96 ILE A N 1
ATOM 746 C CA . ILE A 1 96 ? -0.333 -9.166 10.037 1.00 96.94 96 ILE A CA 1
ATOM 747 C C . ILE A 1 96 ? -0.111 -9.778 8.655 1.00 96.94 96 ILE A C 1
ATOM 749 O O . ILE A 1 96 ? -0.544 -9.185 7.676 1.00 96.94 96 ILE A O 1
ATOM 753 N N . GLU A 1 97 ? 0.512 -10.953 8.556 1.00 96.88 97 GLU A N 1
ATOM 754 C CA . GLU A 1 97 ? 0.725 -11.639 7.274 1.00 96.88 97 GLU A CA 1
ATOM 755 C C . GLU A 1 97 ? -0.608 -11.962 6.579 1.00 96.88 97 GLU A C 1
ATOM 757 O O . GLU A 1 97 ? -0.793 -11.604 5.416 1.00 96.88 97 GLU A O 1
ATOM 762 N N . GLU A 1 98 ? -1.568 -12.556 7.302 1.00 97.25 98 GLU A N 1
ATOM 763 C CA . GLU A 1 98 ? -2.927 -12.822 6.794 1.00 97.25 98 GLU A CA 1
ATOM 764 C C . GLU A 1 98 ? -3.611 -11.526 6.327 1.00 97.25 98 GLU A C 1
ATOM 766 O O . GLU A 1 98 ? -4.173 -11.460 5.231 1.00 97.25 98 GLU A O 1
ATOM 771 N N . TYR A 1 99 ? -3.547 -10.477 7.148 1.00 97.12 99 TYR A N 1
ATOM 772 C CA . TYR A 1 99 ? -4.214 -9.212 6.870 1.00 97.12 99 TYR A CA 1
ATOM 773 C C . TYR A 1 99 ? -3.578 -8.455 5.706 1.00 97.12 99 TYR A C 1
ATOM 775 O O . TYR A 1 99 ? -4.294 -7.915 4.866 1.00 97.12 99 TYR A O 1
ATOM 783 N N . LEU A 1 100 ? -2.249 -8.445 5.621 1.00 96.31 100 LEU A N 1
ATOM 784 C CA . LEU A 1 100 ? -1.500 -7.791 4.557 1.00 96.31 100 LEU A CA 1
ATOM 785 C C . LEU A 1 100 ? -1.773 -8.454 3.204 1.00 96.31 100 LEU A C 1
ATOM 787 O O . LEU A 1 100 ? -2.003 -7.741 2.228 1.00 96.31 100 LEU A O 1
ATOM 791 N N . THR A 1 101 ? -1.816 -9.789 3.145 1.00 95.31 101 THR A N 1
ATOM 792 C CA . THR A 1 101 ? -2.237 -10.510 1.933 1.00 95.31 101 THR A CA 1
ATOM 793 C C . THR A 1 101 ? -3.641 -10.082 1.511 1.00 95.31 101 THR A C 1
ATOM 795 O O . THR A 1 101 ? -3.833 -9.651 0.375 1.00 95.31 101 THR A O 1
ATOM 798 N N . HIS A 1 102 ? -4.602 -10.086 2.442 1.00 96.56 102 HIS A N 1
ATOM 799 C CA . HIS A 1 102 ? -5.990 -9.714 2.143 1.00 96.56 102 HIS A CA 1
ATOM 800 C C . HIS A 1 102 ? -6.129 -8.246 1.697 1.00 96.56 102 HIS A C 1
ATOM 802 O O . HIS A 1 102 ? -6.874 -7.937 0.764 1.00 96.56 102 HIS A O 1
ATOM 808 N N . LEU A 1 103 ? -5.385 -7.325 2.324 1.00 96.31 103 LEU A N 1
ATOM 809 C CA . LEU A 1 103 ? -5.316 -5.917 1.919 1.00 96.31 103 LEU A CA 1
ATOM 810 C C . LEU A 1 103 ? -4.771 -5.775 0.494 1.00 96.31 103 LEU A C 1
ATOM 812 O O . LEU A 1 103 ? -5.397 -5.112 -0.333 1.00 96.31 103 LEU A O 1
ATOM 816 N N . ASN A 1 104 ? -3.642 -6.412 0.187 1.00 92.62 104 ASN A N 1
ATOM 817 C CA . ASN A 1 104 ? -3.013 -6.312 -1.131 1.00 92.62 104 ASN A CA 1
ATOM 818 C C . ASN A 1 104 ? -3.911 -6.858 -2.252 1.00 92.62 104 ASN A C 1
ATOM 820 O O . ASN A 1 104 ? -3.946 -6.287 -3.342 1.00 92.62 104 ASN A O 1
ATOM 824 N N . GLU A 1 105 ? -4.669 -7.922 -1.985 1.00 92.62 105 GLU A N 1
ATOM 825 C CA . GLU A 1 105 ? -5.546 -8.549 -2.979 1.00 92.62 105 GLU A CA 1
ATOM 826 C C . GLU A 1 105 ? -6.847 -7.767 -3.214 1.00 92.62 105 GLU A C 1
ATOM 828 O O . GLU A 1 105 ? -7.328 -7.667 -4.349 1.00 92.62 105 GLU A O 1
ATOM 833 N N . HIS A 1 106 ? -7.437 -7.196 -2.160 1.00 96.19 106 HIS A N 1
ATOM 834 C CA . HIS A 1 106 ? -8.821 -6.718 -2.228 1.00 96.19 106 HIS A CA 1
ATOM 835 C C . HIS A 1 106 ? -9.004 -5.217 -2.003 1.00 96.19 106 HIS A C 1
ATOM 837 O O . HIS A 1 106 ? -9.994 -4.663 -2.492 1.00 96.19 106 HIS A O 1
ATOM 843 N N . TYR A 1 107 ? -8.082 -4.529 -1.321 1.00 97.19 107 TYR A N 1
ATOM 844 C CA . TYR A 1 107 ? -8.329 -3.181 -0.789 1.00 97.19 107 TYR A CA 1
ATOM 845 C C . TYR A 1 107 ? -8.717 -2.176 -1.875 1.00 97.19 107 TYR A C 1
ATOM 847 O O . TYR A 1 107 ? -9.751 -1.516 -1.776 1.00 97.19 107 TYR A O 1
ATOM 855 N N . ILE A 1 108 ? -7.949 -2.117 -2.966 1.00 96.00 108 ILE A N 1
ATOM 856 C CA . ILE A 1 108 ? -8.211 -1.186 -4.075 1.00 96.00 108 ILE A CA 1
ATOM 857 C C . ILE A 1 108 ? -9.555 -1.478 -4.743 1.00 96.00 108 ILE A C 1
ATOM 859 O O . ILE A 1 108 ? -10.330 -0.561 -5.013 1.00 96.00 108 ILE A O 1
ATOM 863 N N . LYS A 1 109 ? -9.871 -2.753 -4.981 1.00 96.69 109 LYS A N 1
ATOM 864 C CA . LYS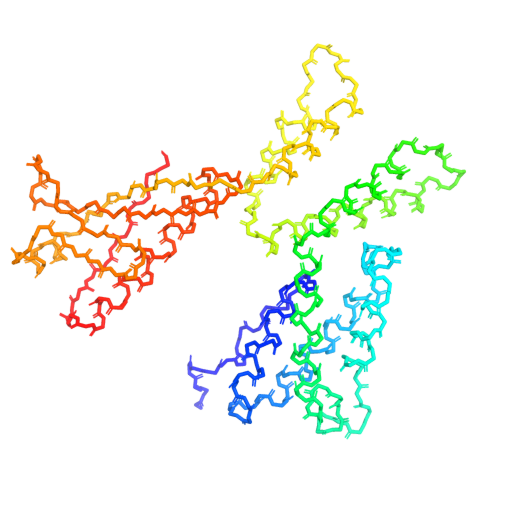 A 1 109 ? -11.132 -3.161 -5.614 1.00 96.69 109 LYS A CA 1
ATOM 865 C C . LYS A 1 109 ? -12.334 -2.800 -4.753 1.00 96.69 109 LYS A C 1
ATOM 867 O O . LYS A 1 109 ? -13.303 -2.237 -5.262 1.00 96.69 109 LYS A O 1
ATOM 872 N N . VAL A 1 110 ? -12.269 -3.110 -3.463 1.00 97.94 110 VAL A N 1
ATOM 873 C CA . VAL A 1 110 ? -13.324 -2.794 -2.496 1.00 97.94 110 VAL A CA 1
ATOM 874 C C . VAL A 1 110 ? -13.479 -1.285 -2.348 1.00 97.94 110 VAL A C 1
ATOM 876 O O . VAL A 1 110 ? -14.603 -0.792 -2.401 1.00 97.94 110 VAL A O 1
ATOM 879 N N . GLY A 1 111 ? -12.371 -0.549 -2.250 1.00 97.75 111 GLY A N 1
ATOM 880 C CA . GLY A 1 111 ? -12.362 0.909 -2.190 1.00 97.75 111 GLY A CA 1
ATOM 881 C C . GLY A 1 111 ? -13.033 1.551 -3.396 1.00 97.75 111 GLY A C 1
ATOM 882 O O . GLY A 1 111 ? -13.931 2.375 -3.235 1.00 97.75 111 GLY A O 1
ATOM 883 N N . LEU A 1 112 ? -12.670 1.126 -4.609 1.00 97.69 112 LEU A N 1
ATOM 884 C CA . LEU A 1 112 ? -13.300 1.607 -5.840 1.00 97.69 112 LEU A CA 1
ATOM 885 C C . LEU A 1 112 ? -14.798 1.263 -5.875 1.00 97.69 112 LEU A C 1
ATOM 887 O O . LEU A 1 112 ? -15.613 2.129 -6.156 1.00 97.69 112 LEU A O 1
ATOM 891 N N . ASN A 1 113 ? -15.202 0.044 -5.508 1.00 97.44 113 ASN A N 1
ATOM 892 C CA . ASN A 1 113 ? -16.630 -0.299 -5.417 1.00 97.44 113 ASN A CA 1
ATOM 893 C C . ASN A 1 113 ? -17.378 0.564 -4.381 1.00 97.44 113 ASN A C 1
ATOM 895 O O . ASN A 1 113 ? -18.518 0.971 -4.608 1.00 97.44 113 ASN A O 1
ATOM 899 N N . HIS A 1 114 ? -16.748 0.854 -3.242 1.00 96.69 114 HIS A N 1
ATOM 900 C CA . HIS A 1 114 ? -17.329 1.701 -2.207 1.00 96.69 114 HIS A CA 1
ATOM 901 C C . HIS A 1 114 ? -17.494 3.144 -2.700 1.00 96.69 114 HIS A C 1
ATOM 903 O O . HIS A 1 114 ? -18.586 3.705 -2.600 1.00 96.69 114 HIS A O 1
ATOM 909 N N . LEU A 1 115 ? -16.454 3.720 -3.306 1.00 97.00 115 LEU A N 1
ATOM 910 C CA . LEU A 1 115 ? -16.497 5.061 -3.882 1.00 97.00 115 LEU A CA 1
ATOM 911 C C . LEU A 1 115 ? -17.533 5.162 -5.013 1.00 97.00 115 LEU A C 1
ATOM 913 O O . LEU A 1 115 ? -18.281 6.133 -5.068 1.00 97.00 115 LEU A O 1
ATOM 917 N N . GLU A 1 116 ? -17.629 4.149 -5.871 1.00 96.31 116 GLU A N 1
ATOM 918 C CA . GLU A 1 116 ? -18.660 4.046 -6.906 1.00 96.31 116 GLU A CA 1
ATOM 919 C C . GLU A 1 116 ? -20.072 4.133 -6.314 1.00 96.31 116 GLU A C 1
ATOM 921 O O . GLU A 1 116 ? -20.900 4.909 -6.794 1.00 96.31 116 GLU A O 1
ATOM 926 N N . SER A 1 117 ? -20.331 3.390 -5.232 1.00 94.69 117 SER A N 1
ATOM 927 C CA . SER A 1 117 ? -21.632 3.413 -4.558 1.00 94.69 117 SER A CA 1
ATOM 928 C C . SER A 1 117 ? -21.979 4.793 -3.996 1.00 94.69 117 SER A C 1
ATOM 930 O O . SER A 1 117 ? -23.142 5.179 -4.026 1.00 94.69 117 SER A O 1
ATOM 932 N N . LEU A 1 118 ? -20.983 5.560 -3.539 1.00 93.88 118 LEU A N 1
ATOM 933 C CA . LEU A 1 118 ? -21.185 6.931 -3.073 1.00 93.88 118 LEU A CA 1
ATOM 934 C C . LEU A 1 118 ? -21.472 7.868 -4.252 1.00 93.88 118 LEU A C 1
ATOM 936 O O . LEU A 1 118 ? -22.478 8.569 -4.236 1.00 93.88 118 LEU A O 1
ATOM 940 N N . LEU A 1 119 ? -20.640 7.832 -5.296 1.00 93.31 119 LEU A N 1
ATOM 941 C CA . LEU A 1 119 ? -20.703 8.748 -6.442 1.00 93.31 119 LEU A CA 1
ATOM 942 C C . LEU A 1 119 ? -21.992 8.635 -7.262 1.00 93.31 119 LEU A C 1
ATOM 944 O O . LEU A 1 119 ? -22.434 9.631 -7.833 1.00 93.31 119 LEU A O 1
ATOM 948 N N . PHE A 1 120 ? -22.563 7.433 -7.360 1.00 92.12 120 PHE A N 1
ATOM 949 C CA . PHE A 1 120 ? -23.727 7.162 -8.211 1.00 92.12 120 PHE A CA 1
ATOM 950 C C . PHE A 1 120 ? -25.007 6.852 -7.424 1.00 92.12 120 PHE A C 1
ATOM 952 O O . PHE A 1 120 ? -26.013 6.469 -8.020 1.00 92.12 120 PHE A O 1
ATOM 959 N N . SER A 1 121 ? -24.984 7.030 -6.100 1.00 86.50 121 SER A N 1
ATOM 960 C CA . SER A 1 121 ? -26.196 7.013 -5.273 1.00 86.50 121 SER A CA 1
ATOM 961 C C . SER A 1 121 ? -27.034 8.282 -5.461 1.00 86.50 121 SER A C 1
ATOM 963 O O . SER A 1 121 ? -26.543 9.313 -5.924 1.00 86.50 121 SER A O 1
ATOM 965 N N . GLU A 1 122 ? -28.320 8.219 -5.102 1.00 81.12 122 GLU A N 1
ATOM 966 C CA . GLU A 1 122 ? -29.140 9.428 -5.006 1.00 81.12 122 GLU A CA 1
ATOM 967 C C . GLU A 1 122 ? -28.530 10.380 -3.970 1.00 81.12 122 GLU A C 1
ATOM 969 O O . GLU A 1 122 ? -28.286 9.992 -2.826 1.00 81.12 122 GLU A O 1
ATOM 974 N N . VAL A 1 123 ? -28.281 11.629 -4.379 1.00 75.38 123 VAL A N 1
ATOM 975 C CA . VAL A 1 123 ? -27.632 12.628 -3.524 1.00 75.38 123 VAL A CA 1
ATOM 976 C C . VAL A 1 123 ? -28.498 12.871 -2.281 1.00 75.38 123 VAL A C 1
ATOM 978 O O . VAL A 1 123 ? -29.645 13.309 -2.420 1.00 75.38 123 VAL A O 1
ATOM 981 N N . PRO A 1 124 ? -27.979 12.621 -1.064 1.00 77.12 124 PRO A N 1
ATOM 982 C CA . PRO A 1 124 ? -28.729 12.864 0.161 1.00 77.12 124 PRO A CA 1
ATOM 983 C C . PRO A 1 124 ? -29.062 14.347 0.349 1.00 77.12 124 PRO A C 1
ATOM 985 O O . PRO A 1 124 ? -28.380 15.230 -0.167 1.00 77.12 124 PRO A O 1
ATOM 988 N N . VAL A 1 125 ? -30.072 14.625 1.178 1.00 69.50 125 VAL A N 1
ATOM 989 C CA . VAL A 1 125 ? -30.482 15.995 1.545 1.00 69.50 125 VAL A CA 1
ATOM 990 C C . VAL A 1 125 ? -29.336 16.788 2.200 1.00 69.50 125 VAL A C 1
ATOM 992 O O . VAL A 1 125 ? -29.268 18.005 2.041 1.00 69.50 125 VAL A O 1
ATOM 995 N N . ASP A 1 126 ? -28.413 16.110 2.895 1.00 75.81 126 ASP A N 1
ATOM 996 C CA . ASP A 1 126 ? -27.168 16.701 3.404 1.00 75.81 126 ASP A CA 1
ATOM 997 C C . ASP A 1 126 ? -26.002 16.437 2.438 1.00 75.81 126 ASP A C 1
ATOM 999 O O . ASP A 1 126 ? -25.306 15.418 2.506 1.00 75.81 126 ASP A O 1
ATOM 1003 N N . SER A 1 127 ? -25.781 17.382 1.523 1.00 80.31 127 SER A N 1
ATOM 1004 C CA . SER A 1 127 ? -24.722 17.294 0.516 1.00 80.31 127 SER A CA 1
ATOM 1005 C C . SER A 1 127 ? -23.309 17.381 1.104 1.00 80.31 127 SER A C 1
ATOM 1007 O O . SER A 1 127 ? -22.360 16.918 0.471 1.00 80.31 127 SER A O 1
ATOM 1009 N N . ASN A 1 128 ? -23.136 17.967 2.296 1.00 87.81 128 ASN A N 1
ATOM 1010 C CA . ASN A 1 128 ? -21.812 18.216 2.870 1.00 87.81 128 ASN A CA 1
ATOM 1011 C C . ASN A 1 128 ? -21.232 16.968 3.534 1.00 87.81 128 ASN A C 1
ATOM 1013 O O . ASN A 1 128 ? -20.059 16.659 3.324 1.00 87.81 128 ASN A O 1
ATOM 1017 N N . ASP A 1 129 ? -22.030 16.241 4.320 1.00 89.06 129 ASP A N 1
ATOM 1018 C CA . ASP A 1 129 ? -21.598 14.963 4.900 1.00 89.06 129 ASP A CA 1
ATOM 1019 C C . ASP A 1 129 ? -21.302 13.927 3.806 1.00 89.06 129 ASP A C 1
ATOM 1021 O O . ASP A 1 129 ? -20.287 13.227 3.843 1.00 89.06 129 ASP A O 1
ATOM 1025 N N . HIS A 1 130 ? -22.141 13.889 2.769 1.00 90.19 130 HIS A N 1
ATOM 1026 C CA . HIS A 1 130 ? -21.932 13.003 1.631 1.00 90.19 130 HIS A CA 1
ATOM 1027 C C . HIS A 1 130 ? -20.634 13.326 0.870 1.00 90.19 130 HIS A C 1
ATOM 1029 O O . HIS A 1 130 ? -19.853 12.421 0.570 1.00 90.19 130 HIS A O 1
ATOM 1035 N N . LEU A 1 131 ? -20.342 14.612 0.634 1.00 91.31 131 LEU A N 1
ATOM 1036 C CA . LEU A 1 131 ? -19.086 15.032 0.009 1.00 91.31 131 LEU A CA 1
ATOM 1037 C C . LEU A 1 131 ? -17.861 14.644 0.850 1.00 91.31 131 LEU A C 1
ATOM 1039 O O . LEU A 1 131 ? -16.860 14.198 0.292 1.00 91.31 131 LEU A O 1
ATOM 1043 N N . LYS A 1 132 ? -17.938 14.763 2.183 1.00 92.75 132 LYS A N 1
ATOM 1044 C CA . LYS A 1 132 ? -16.856 14.320 3.079 1.00 92.75 132 LYS A CA 1
ATOM 1045 C C . LYS A 1 132 ? -16.589 12.825 2.942 1.00 92.75 132 LYS A C 1
ATOM 1047 O O . LYS A 1 132 ? -15.434 12.439 2.835 1.00 92.75 132 LYS A O 1
ATOM 1052 N N . LYS A 1 133 ? -17.633 11.994 2.870 1.00 93.19 133 LYS A N 1
ATOM 1053 C CA . LYS A 1 133 ? -17.486 10.543 2.658 1.00 93.19 133 LYS A CA 1
ATOM 1054 C C . LYS A 1 133 ? -16.796 10.221 1.334 1.00 93.19 133 LYS A C 1
ATOM 1056 O O . LYS A 1 133 ? -15.904 9.378 1.312 1.00 93.19 133 LYS A O 1
ATOM 1061 N N . ILE A 1 134 ? -17.167 10.915 0.254 1.00 94.88 134 ILE A N 1
ATOM 1062 C CA . ILE A 1 134 ? -16.504 10.781 -1.053 1.00 94.88 134 ILE A CA 1
ATOM 1063 C C . ILE A 1 134 ? -15.023 11.160 -0.945 1.00 94.88 134 ILE A C 1
ATOM 1065 O O . ILE A 1 134 ? -14.169 10.427 -1.448 1.00 94.88 134 ILE A O 1
ATOM 1069 N N . LEU A 1 135 ? -14.714 12.281 -0.285 1.00 95.00 135 LEU A N 1
ATOM 1070 C CA . LEU A 1 135 ? -13.341 12.749 -0.107 1.00 95.00 135 LEU A CA 1
ATOM 1071 C C . LEU A 1 135 ? -12.511 11.733 0.686 1.00 95.00 135 LEU A C 1
ATOM 1073 O O . LEU A 1 135 ? -11.484 11.288 0.187 1.00 95.00 135 LEU A O 1
ATOM 1077 N N . THR A 1 136 ? -13.000 11.292 1.846 1.00 95.12 136 THR A N 1
ATOM 1078 C CA . THR A 1 136 ? -12.312 10.300 2.684 1.00 95.12 136 THR A CA 1
ATOM 1079 C C . THR A 1 136 ? -12.099 8.980 1.943 1.00 95.12 136 THR A C 1
ATOM 1081 O O . THR A 1 136 ? -10.999 8.442 1.968 1.00 95.12 136 THR A O 1
ATOM 1084 N N . ALA A 1 137 ? -13.105 8.469 1.223 1.00 96.19 137 ALA A N 1
ATOM 1085 C CA . ALA A 1 137 ? -12.939 7.256 0.419 1.00 96.19 137 ALA A CA 1
ATOM 1086 C C . ALA A 1 137 ? -11.894 7.443 -0.696 1.00 96.19 137 ALA A C 1
ATOM 1088 O O . ALA A 1 137 ? -11.105 6.541 -0.963 1.00 96.19 137 ALA A O 1
ATOM 1089 N N . THR A 1 138 ? -11.858 8.618 -1.331 1.00 95.81 138 THR A N 1
ATOM 1090 C CA . THR A 1 138 ? -10.860 8.939 -2.362 1.00 95.81 138 THR A CA 1
ATOM 1091 C C . THR A 1 138 ? -9.451 9.001 -1.774 1.00 95.81 138 THR A C 1
ATOM 1093 O O . THR A 1 138 ? -8.530 8.426 -2.349 1.00 95.81 138 THR A O 1
ATOM 1096 N N . GLU A 1 139 ? -9.283 9.654 -0.623 1.00 94.50 139 GLU A N 1
ATOM 1097 C CA . GLU A 1 139 ? -8.008 9.750 0.097 1.00 94.50 139 GLU A CA 1
ATOM 1098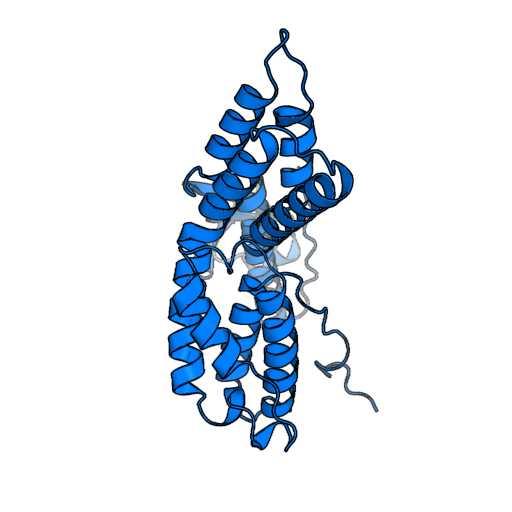 C C . GLU A 1 139 ? -7.486 8.370 0.507 1.00 94.50 139 GLU A C 1
ATOM 1100 O O . GLU A 1 139 ? -6.322 8.072 0.244 1.00 94.50 139 GLU A O 1
ATOM 1105 N N . SER A 1 140 ? -8.351 7.505 1.049 1.00 95.00 140 SER A N 1
ATOM 1106 C CA . SER A 1 140 ? -8.017 6.114 1.381 1.00 95.00 140 SER A CA 1
ATOM 1107 C C . SER A 1 140 ? -7.574 5.303 0.158 1.00 95.00 140 SER A C 1
ATOM 1109 O O . SER A 1 140 ? -6.580 4.585 0.208 1.00 95.00 140 SER A O 1
ATOM 1111 N N . ILE A 1 141 ? -8.258 5.438 -0.986 1.00 96.12 141 ILE A N 1
ATOM 1112 C CA . ILE A 1 141 ? -7.844 4.750 -2.222 1.00 96.12 141 ILE A CA 1
ATOM 1113 C C . ILE A 1 141 ? -6.488 5.273 -2.699 1.00 96.12 141 ILE A C 1
ATOM 1115 O O . ILE A 1 141 ? -5.625 4.483 -3.070 1.00 96.12 141 ILE A O 1
ATOM 1119 N N . VAL A 1 142 ? -6.287 6.593 -2.699 1.00 94.62 142 VAL A N 1
ATOM 1120 C CA . VAL A 1 142 ? -5.025 7.213 -3.125 1.00 94.62 142 VAL A CA 1
ATOM 1121 C C . VAL A 1 142 ? -3.869 6.757 -2.236 1.00 94.62 142 VAL A C 1
ATOM 1123 O O . VAL A 1 142 ? -2.842 6.334 -2.765 1.00 94.62 142 VAL A O 1
ATOM 1126 N N . SER A 1 143 ? -4.032 6.780 -0.912 1.00 92.88 143 SER A N 1
ATOM 1127 C CA . SER A 1 143 ? -2.998 6.314 0.016 1.00 92.88 143 SER A CA 1
ATOM 1128 C C . SER A 1 143 ? -2.734 4.813 -0.137 1.00 92.88 143 SER A C 1
ATOM 1130 O O . SER A 1 143 ? -1.571 4.410 -0.151 1.00 92.88 143 SER A O 1
ATOM 1132 N N . GLY A 1 144 ? -3.770 4.002 -0.366 1.00 93.62 144 GLY A N 1
ATOM 1133 C CA . GLY A 1 144 ? -3.634 2.576 -0.667 1.00 93.62 144 GLY A CA 1
ATOM 1134 C C . GLY A 1 144 ? -2.891 2.293 -1.976 1.00 93.62 144 GLY A C 1
ATOM 1135 O O . GLY A 1 144 ? -2.052 1.392 -2.025 1.00 93.62 144 GLY A O 1
ATOM 1136 N N . LEU A 1 145 ? -3.135 3.076 -3.034 1.00 92.06 145 LEU A N 1
ATOM 1137 C CA . LEU A 1 145 ? -2.412 2.955 -4.307 1.00 92.06 145 LEU A CA 1
ATOM 1138 C C . LEU A 1 145 ? -0.929 3.299 -4.141 1.00 92.06 145 LEU A C 1
ATOM 1140 O O . LEU A 1 145 ? -0.082 2.584 -4.674 1.00 92.06 145 LEU A O 1
ATOM 1144 N N . ILE A 1 146 ? -0.615 4.349 -3.377 1.00 90.06 146 ILE A N 1
ATOM 1145 C CA . ILE A 1 146 ? 0.771 4.738 -3.071 1.00 90.06 146 ILE A CA 1
ATOM 1146 C C . ILE A 1 146 ? 1.461 3.658 -2.236 1.00 90.06 146 ILE A C 1
ATOM 1148 O O . ILE A 1 146 ? 2.575 3.260 -2.561 1.00 90.06 146 ILE A O 1
ATOM 1152 N N . ALA A 1 147 ? 0.786 3.135 -1.209 1.00 89.38 147 ALA A N 1
ATOM 1153 C CA . ALA A 1 147 ? 1.283 2.022 -0.400 1.00 89.38 147 ALA A CA 1
ATOM 1154 C C . ALA A 1 147 ? 1.527 0.746 -1.228 1.00 89.38 147 ALA A C 1
ATOM 1156 O O . ALA A 1 147 ? 2.408 -0.044 -0.913 1.00 89.38 147 ALA A O 1
ATOM 1157 N N . SER A 1 148 ? 0.785 0.572 -2.326 1.00 84.56 148 SER A N 1
ATOM 1158 C CA . SER A 1 148 ? 0.975 -0.520 -3.292 1.00 84.56 148 SER A CA 1
ATOM 1159 C C . SER A 1 148 ? 2.041 -0.219 -4.363 1.00 84.56 148 SER A C 1
ATOM 1161 O O . SER A 1 148 ? 2.192 -0.990 -5.309 1.00 84.56 148 SER A O 1
ATOM 1163 N N . GLY A 1 149 ? 2.757 0.906 -4.257 1.00 80.56 149 GLY A N 1
ATOM 1164 C CA . GLY A 1 149 ? 3.884 1.261 -5.124 1.00 80.56 149 GLY A CA 1
ATOM 1165 C C . GLY A 1 149 ? 3.567 2.179 -6.310 1.00 80.56 149 GLY A C 1
ATOM 1166 O O . GLY A 1 149 ? 4.448 2.394 -7.143 1.00 80.56 149 GLY A O 1
ATOM 1167 N N . LEU A 1 150 ? 2.352 2.735 -6.427 1.00 84.25 150 LEU A N 1
ATOM 1168 C CA . LEU A 1 150 ? 2.073 3.745 -7.458 1.00 84.25 150 LEU A CA 1
ATOM 1169 C C . LEU A 1 150 ? 2.661 5.103 -7.069 1.00 84.25 150 LEU A C 1
ATOM 1171 O O . LEU A 1 150 ? 2.519 5.575 -5.942 1.00 84.25 150 LEU A O 1
ATOM 1175 N N . SER A 1 151 ? 3.249 5.792 -8.043 1.00 83.25 151 SER A N 1
ATOM 1176 C CA . SER A 1 151 ? 3.773 7.140 -7.830 1.00 83.25 151 SER A CA 1
ATOM 1177 C C . SER A 1 151 ? 2.683 8.215 -7.915 1.00 83.25 151 SER A C 1
ATOM 1179 O O . SER A 1 151 ? 1.704 8.099 -8.658 1.00 83.25 151 SER A O 1
ATOM 1181 N N . MET A 1 152 ? 2.903 9.347 -7.240 1.00 84.69 152 MET A N 1
ATOM 1182 C CA . MET A 1 152 ? 2.027 10.524 -7.357 1.00 84.69 152 MET A CA 1
ATOM 1183 C C . MET A 1 152 ? 1.899 11.037 -8.799 1.00 84.69 152 MET A C 1
ATOM 1185 O O . MET A 1 152 ? 0.845 11.543 -9.183 1.00 84.69 152 MET A O 1
ATOM 1189 N N . ASN A 1 153 ? 2.945 10.879 -9.617 1.00 83.12 153 ASN A N 1
ATOM 1190 C CA . ASN A 1 153 ? 2.919 11.266 -11.028 1.00 83.12 153 ASN A CA 1
ATOM 1191 C C . ASN A 1 153 ? 1.954 10.392 -11.840 1.00 83.12 153 ASN A C 1
ATOM 1193 O O . ASN A 1 153 ? 1.224 10.904 -12.689 1.00 83.12 153 ASN A O 1
ATOM 1197 N N . GLU A 1 154 ? 1.906 9.088 -11.567 1.00 84.00 154 GLU A N 1
ATOM 1198 C CA . GLU A 1 154 ? 0.954 8.178 -12.212 1.00 84.00 154 GLU A CA 1
ATOM 1199 C C . GLU A 1 154 ? -0.482 8.500 -11.810 1.00 84.00 154 GLU A C 1
ATOM 1201 O O . GLU A 1 154 ? -1.349 8.625 -12.676 1.00 84.00 154 GLU A O 1
ATOM 1206 N N . LEU A 1 155 ? -0.724 8.728 -10.518 1.00 89.94 155 LEU A N 1
ATOM 1207 C CA . LEU A 1 155 ? -2.041 9.131 -10.022 1.00 89.94 155 LEU A CA 1
ATOM 1208 C C . LEU A 1 155 ? -2.492 10.466 -10.630 1.00 89.94 155 LEU A C 1
ATOM 1210 O O . LEU A 1 155 ? -3.641 10.595 -11.063 1.00 89.94 155 LEU A O 1
ATOM 1214 N N . HIS A 1 156 ? -1.581 11.437 -10.749 1.00 87.88 156 HIS A N 1
ATOM 1215 C CA . HIS A 1 156 ? -1.851 12.697 -11.441 1.00 87.88 156 HIS A CA 1
ATOM 1216 C C . HIS A 1 156 ? -2.205 12.475 -12.918 1.00 87.88 156 HIS A C 1
ATOM 1218 O O . HIS A 1 156 ? -3.143 13.093 -13.425 1.00 87.88 156 HIS A O 1
ATOM 1224 N N . ASN A 1 157 ? -1.500 11.575 -13.608 1.00 86.50 157 ASN A N 1
ATOM 1225 C CA . ASN A 1 157 ? -1.787 11.243 -15.001 1.00 86.50 157 ASN A CA 1
ATOM 1226 C C . ASN A 1 157 ? -3.163 10.587 -15.161 1.00 86.50 157 ASN A C 1
ATOM 1228 O O . ASN A 1 157 ? -3.899 10.971 -16.070 1.00 86.50 157 ASN A O 1
ATOM 1232 N N . TYR A 1 158 ? -3.556 9.672 -14.270 1.00 89.25 158 TYR A N 1
ATOM 1233 C CA . TYR A 1 158 ? -4.909 9.110 -14.273 1.00 89.25 158 TYR A CA 1
ATOM 1234 C C . TYR A 1 158 ? -5.964 10.198 -14.065 1.00 89.25 158 TYR A C 1
ATOM 1236 O O . TYR A 1 158 ? -6.906 10.314 -14.849 1.00 89.25 158 TYR A O 1
ATOM 1244 N N . TYR A 1 159 ? -5.780 11.078 -13.084 1.00 89.62 159 TYR A N 1
ATOM 1245 C CA . TYR A 1 159 ? -6.692 12.201 -12.875 1.00 89.62 159 TYR A CA 1
ATOM 1246 C C . TYR A 1 159 ? -6.800 13.111 -14.116 1.00 89.62 159 TYR A C 1
ATOM 1248 O O . TYR A 1 159 ? -7.903 13.422 -14.582 1.00 89.62 159 TYR A O 1
ATOM 1256 N N . ARG A 1 160 ? -5.661 13.511 -14.693 1.00 88.25 160 ARG A N 1
ATOM 1257 C CA . ARG A 1 160 ? -5.588 14.455 -15.818 1.00 88.25 160 ARG A CA 1
ATOM 1258 C C . ARG A 1 160 ? -6.096 13.869 -17.136 1.00 88.25 160 ARG A C 1
ATOM 1260 O O . ARG A 1 160 ? -6.750 14.559 -17.915 1.00 88.25 160 ARG A O 1
ATOM 1267 N N . HIS A 1 161 ? -5.755 12.618 -17.422 1.00 85.50 161 HIS A N 1
ATOM 1268 C CA . HIS A 1 161 ? -5.958 12.023 -18.743 1.00 85.50 161 HIS A CA 1
ATOM 1269 C C . HIS A 1 161 ? -7.118 11.032 -18.806 1.00 85.50 161 HIS A C 1
ATOM 1271 O O . HIS A 1 161 ? -7.602 10.784 -19.909 1.00 85.50 161 HIS A O 1
ATOM 1277 N N . VAL A 1 162 ? -7.587 10.522 -17.662 1.00 86.62 162 VAL A N 1
ATOM 1278 C CA . VAL A 1 162 ? -8.775 9.662 -17.580 1.00 86.62 162 VAL A CA 1
ATOM 1279 C C . VAL A 1 162 ? -9.973 10.443 -17.057 1.00 86.62 162 VAL A C 1
ATOM 1281 O O . VAL A 1 162 ? -10.950 10.612 -17.777 1.00 86.62 162 VAL A O 1
ATOM 1284 N N . LEU A 1 163 ? -9.907 10.963 -15.829 1.00 86.50 163 LEU A N 1
ATOM 1285 C CA . LEU A 1 163 ? -11.096 11.532 -15.180 1.00 86.50 163 LEU A CA 1
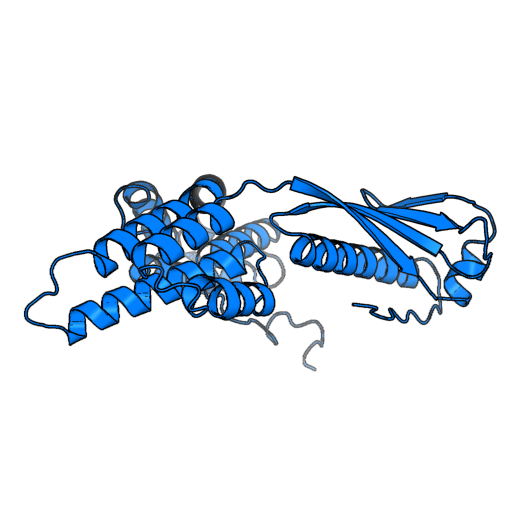ATOM 1286 C C . LEU A 1 163 ? -11.492 12.912 -15.711 1.00 86.50 163 LEU A C 1
ATOM 1288 O O . LEU A 1 163 ? -12.681 13.201 -15.827 1.00 86.50 163 LEU A O 1
ATOM 1292 N N . THR A 1 164 ? -10.521 13.775 -16.016 1.00 85.81 164 THR A N 1
ATOM 1293 C CA . THR A 1 164 ? -10.783 15.172 -16.418 1.00 85.81 164 THR A CA 1
ATOM 1294 C C . THR A 1 164 ? -10.693 15.412 -17.918 1.00 85.81 164 THR A C 1
ATOM 1296 O O . THR A 1 164 ? -11.098 16.475 -18.390 1.00 85.81 164 THR A O 1
ATOM 1299 N N . LYS A 1 165 ? -10.225 14.434 -18.699 1.00 77.75 165 LYS A N 1
ATOM 1300 C CA . LYS A 1 165 ? -10.236 14.545 -20.155 1.00 77.75 165 LYS A CA 1
ATOM 1301 C C . LYS A 1 165 ? -11.688 14.473 -20.630 1.00 77.75 165 LYS A C 1
ATOM 1303 O O . LYS A 1 165 ? -12.385 13.493 -20.383 1.00 77.75 165 LYS A O 1
ATOM 1308 N N . PHE A 1 166 ? -12.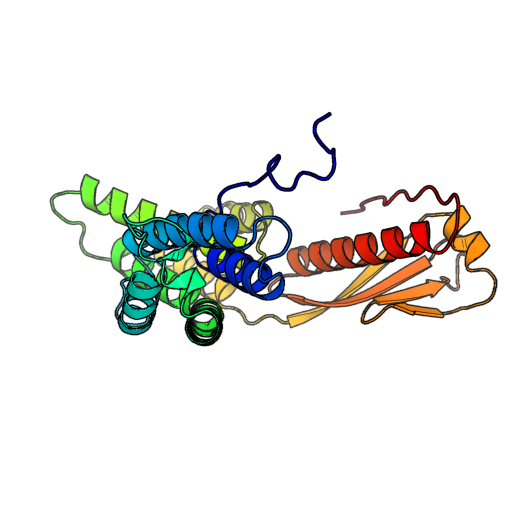160 15.536 -21.267 1.00 66.81 166 PHE A N 1
ATOM 1309 C CA . PHE A 1 166 ? -13.478 15.584 -21.894 1.00 66.81 166 PHE A CA 1
ATOM 1310 C C . PHE A 1 166 ? -13.296 15.301 -23.380 1.00 66.81 166 PHE A C 1
ATOM 1312 O O . PHE A 1 166 ? -13.023 16.209 -24.163 1.00 66.81 166 PHE A O 1
ATOM 1319 N N . VAL A 1 167 ? -13.373 14.026 -23.749 1.00 72.25 167 VAL A N 1
ATOM 1320 C CA . VAL A 1 167 ? -13.467 13.609 -25.150 1.00 72.25 167 VAL A CA 1
ATOM 1321 C C . VAL A 1 167 ? -14.942 13.323 -25.426 1.00 72.25 167 VAL A C 1
ATOM 1323 O O . VAL A 1 167 ? -15.583 12.615 -24.656 1.00 72.25 167 VAL A O 1
ATOM 1326 N N . ASP A 1 168 ? -15.495 13.930 -26.474 1.00 71.31 168 ASP A N 1
ATOM 1327 C CA . ASP A 1 168 ? -16.771 13.540 -27.091 1.00 71.31 168 ASP A CA 1
ATOM 1328 C C . ASP A 1 168 ? -17.993 13.392 -26.155 1.00 71.31 168 ASP A C 1
ATOM 1330 O O . ASP A 1 168 ? -18.831 12.516 -26.352 1.00 71.31 168 ASP A O 1
ATOM 1334 N N . ASN A 1 169 ? -18.140 14.267 -25.149 1.00 74.75 169 ASN A N 1
ATOM 1335 C CA . ASN A 1 169 ? -19.252 14.237 -24.177 1.00 74.75 169 ASN A CA 1
ATOM 1336 C C . ASN A 1 169 ? -19.389 12.915 -23.392 1.00 74.75 169 ASN A C 1
ATOM 1338 O O . ASN A 1 169 ? -20.483 12.579 -22.932 1.00 74.75 169 ASN A O 1
ATOM 1342 N N . GLU A 1 170 ? -18.300 12.170 -23.204 1.00 86.31 170 GLU A N 1
ATOM 1343 C CA . GLU A 1 170 ? -18.323 10.948 -22.402 1.00 86.31 170 GLU A CA 1
ATOM 1344 C C . GLU A 1 170 ? -18.802 11.229 -20.956 1.00 86.31 170 GLU A C 1
ATOM 1346 O O . GLU A 1 170 ? -18.277 12.134 -20.288 1.00 86.31 170 GLU A O 1
ATOM 1351 N N . PRO A 1 171 ? -19.793 10.476 -20.433 1.00 89.81 171 PRO A N 1
ATOM 1352 C CA . PRO A 1 171 ? -20.282 10.682 -19.076 1.00 89.81 171 PRO A CA 1
ATOM 1353 C C . PRO A 1 171 ? -19.207 10.322 -18.044 1.00 89.81 171 PRO A C 1
ATOM 1355 O O . PRO A 1 171 ? -18.392 9.420 -18.238 1.00 89.81 171 PRO A O 1
ATOM 1358 N N . PHE A 1 172 ? -19.231 10.994 -16.888 1.00 90.44 172 PHE A N 1
ATOM 1359 C CA . PHE A 1 172 ? -18.291 10.716 -15.795 1.00 90.44 172 PHE A CA 1
ATOM 1360 C C . PHE A 1 172 ? -18.302 9.244 -15.353 1.00 90.44 172 PHE A C 1
ATOM 1362 O O . PHE A 1 172 ? -17.245 8.698 -15.057 1.00 90.44 172 PHE A O 1
ATOM 1369 N N . SER A 1 173 ? -19.463 8.585 -15.381 1.00 92.25 173 SER A N 1
ATOM 1370 C CA . SER A 1 173 ? -19.584 7.159 -15.066 1.00 92.25 173 SER A CA 1
ATOM 1371 C C . SER A 1 173 ? -18.725 6.270 -15.967 1.00 92.25 173 SER A C 1
ATOM 1373 O O . SER A 1 173 ? -18.050 5.383 -15.455 1.00 92.25 173 SER A O 1
ATOM 1375 N N . ALA A 1 174 ? -18.677 6.526 -17.278 1.00 91.25 174 ALA A N 1
ATOM 1376 C CA . ALA A 1 174 ? -17.849 5.753 -18.205 1.00 91.25 174 ALA A CA 1
ATOM 1377 C C . ALA A 1 174 ? -16.348 5.963 -17.938 1.00 91.25 174 ALA A C 1
ATOM 1379 O O . ALA A 1 174 ? -15.603 4.990 -17.803 1.00 91.25 174 ALA A O 1
ATOM 1380 N N . ARG A 1 175 ? -15.924 7.215 -17.716 1.00 91.50 175 ARG A N 1
ATOM 1381 C CA . ARG A 1 175 ? -14.537 7.544 -17.333 1.00 91.50 175 ARG A CA 1
ATOM 1382 C C . ARG A 1 175 ? -14.128 6.896 -16.010 1.00 91.50 175 ARG A C 1
ATOM 1384 O O . ARG A 1 175 ? -13.003 6.420 -15.879 1.00 91.50 175 ARG A O 1
ATOM 1391 N N . TYR A 1 176 ? -15.044 6.842 -15.043 1.00 93.94 176 TYR A N 1
ATOM 1392 C CA . TYR A 1 176 ? -14.829 6.155 -13.773 1.00 93.94 176 TYR A CA 1
ATOM 1393 C C . TYR A 1 176 ? -14.666 4.639 -13.961 1.00 93.94 176 TYR A C 1
ATOM 1395 O O . TYR A 1 176 ? -13.734 4.059 -13.409 1.00 93.94 176 TYR A O 1
ATOM 1403 N N . GLN A 1 177 ? -15.509 3.997 -14.781 1.00 93.94 177 GLN A N 1
ATOM 1404 C CA . GLN A 1 177 ? -15.355 2.569 -15.095 1.00 93.94 177 GLN A CA 1
ATOM 1405 C C . GLN A 1 177 ? -14.024 2.274 -15.784 1.00 93.94 177 GLN A C 1
ATOM 1407 O O . GLN A 1 177 ? -13.364 1.293 -15.446 1.00 93.94 177 GLN A O 1
ATOM 1412 N N . TYR A 1 178 ? -13.603 3.132 -16.715 1.00 91.19 178 TYR A N 1
ATOM 1413 C CA . TYR A 1 178 ? -12.305 2.987 -17.363 1.00 91.19 178 TYR A CA 1
ATOM 1414 C C . TYR A 1 178 ? -11.154 3.124 -16.357 1.00 91.19 178 TYR A C 1
ATOM 1416 O O . TYR A 1 178 ? -10.270 2.272 -16.331 1.00 91.19 178 TYR A O 1
ATOM 1424 N N . LEU A 1 179 ? -11.191 4.129 -15.471 1.00 92.69 179 LEU A N 1
ATOM 1425 C CA . LEU A 1 179 ? -10.207 4.263 -14.391 1.00 92.69 179 LEU A CA 1
ATOM 1426 C C . LEU A 1 179 ? -10.146 2.998 -13.528 1.00 92.69 179 LEU A C 1
ATOM 1428 O O . LEU A 1 179 ? -9.064 2.483 -13.256 1.00 92.69 179 LEU A O 1
ATOM 1432 N N . LYS A 1 180 ? -11.309 2.494 -13.111 1.00 94.44 180 LYS A N 1
ATOM 1433 C CA . LYS A 1 180 ? -11.426 1.287 -12.296 1.00 94.44 180 LYS A CA 1
ATOM 1434 C C . LYS A 1 180 ? -10.821 0.075 -13.005 1.00 94.44 180 LYS A C 1
ATOM 1436 O O . LYS A 1 180 ? -10.069 -0.661 -12.380 1.00 94.44 180 LYS A O 1
ATOM 1441 N N . ALA A 1 181 ? -11.092 -0.104 -14.297 1.00 91.44 181 ALA A N 1
ATOM 1442 C CA . ALA A 1 181 ? -10.506 -1.184 -15.087 1.00 91.44 181 ALA A CA 1
ATOM 1443 C C . ALA A 1 181 ? -8.973 -1.087 -15.154 1.00 91.44 181 ALA A C 1
ATOM 1445 O O . ALA A 1 181 ? -8.299 -2.089 -14.948 1.00 91.44 181 ALA A O 1
ATOM 1446 N N . VAL A 1 182 ? -8.429 0.114 -15.372 1.00 88.62 182 VAL A N 1
ATOM 1447 C CA . VAL A 1 182 ? -6.975 0.343 -15.442 1.00 88.62 182 VAL A CA 1
ATOM 1448 C C . VAL A 1 182 ? -6.292 0.101 -14.091 1.00 88.62 182 VAL A C 1
ATOM 1450 O O . VAL A 1 182 ? -5.247 -0.536 -14.033 1.00 88.62 182 VAL A O 1
ATOM 1453 N N . LEU A 1 183 ? -6.872 0.568 -12.981 1.00 90.31 183 LEU A N 1
ATOM 1454 C CA . LEU A 1 183 ? -6.278 0.390 -11.646 1.00 90.31 183 LEU A CA 1
ATOM 1455 C C . LEU A 1 183 ? -6.341 -1.059 -11.135 1.00 90.31 183 LEU A C 1
ATOM 1457 O O . LEU A 1 183 ? -5.534 -1.451 -10.281 1.00 90.31 183 LEU A O 1
ATOM 1461 N N . LEU A 1 184 ? -7.302 -1.837 -11.635 1.00 91.06 184 LEU A N 1
ATOM 1462 C CA . LEU A 1 184 ? -7.492 -3.251 -11.313 1.00 91.06 184 LEU A CA 1
ATOM 1463 C C . LEU A 1 184 ? -6.820 -4.196 -12.308 1.00 91.06 184 LEU A C 1
ATOM 1465 O O . LEU A 1 184 ? -6.964 -5.406 -12.163 1.00 91.06 184 LEU A O 1
ATOM 1469 N N . GLU A 1 185 ? -6.106 -3.671 -13.302 1.00 86.62 185 GLU A N 1
ATOM 1470 C CA . GLU A 1 185 ? -5.314 -4.502 -14.196 1.00 86.62 185 GLU A CA 1
ATOM 1471 C C . GLU A 1 185 ? -4.201 -5.207 -13.404 1.00 86.62 185 GLU A C 1
ATOM 1473 O O . GLU A 1 185 ? -3.540 -4.605 -12.546 1.00 86.62 185 GLU A O 1
ATOM 1478 N N . ASP A 1 186 ? -4.027 -6.500 -13.680 1.00 80.88 186 ASP A N 1
ATOM 1479 C CA . ASP A 1 186 ? -2.996 -7.312 -13.044 1.00 80.88 186 ASP A CA 1
ATOM 1480 C C . ASP A 1 186 ? -1.601 -6.811 -13.424 1.00 80.88 186 ASP A C 1
ATOM 1482 O O . ASP A 1 186 ? -1.357 -6.332 -14.540 1.00 80.88 186 ASP A O 1
ATOM 1486 N N . SER A 1 187 ? -0.664 -6.962 -12.490 1.00 82.25 187 SER A N 1
ATOM 1487 C CA . SER A 1 187 ? 0.740 -6.683 -12.755 1.00 82.25 187 SER A CA 1
ATOM 1488 C C . SER A 1 187 ? 1.274 -7.580 -13.872 1.00 82.25 187 SER A C 1
ATOM 1490 O O . SER A 1 187 ? 0.939 -8.761 -13.980 1.00 82.25 187 SER A O 1
ATOM 1492 N N . LYS A 1 188 ? 2.138 -7.008 -14.705 1.00 85.31 188 LYS A N 1
ATOM 1493 C CA . LYS A 1 188 ? 2.792 -7.677 -15.828 1.00 85.31 188 LYS A CA 1
ATOM 1494 C C . LYS A 1 188 ? 4.296 -7.620 -15.645 1.00 85.31 188 LYS A C 1
ATOM 1496 O O . LYS A 1 188 ? 4.819 -6.678 -15.051 1.00 85.31 188 LYS A O 1
ATOM 1501 N N . ASP A 1 189 ? 4.976 -8.606 -16.209 1.00 89.50 189 ASP A N 1
ATOM 1502 C CA . ASP A 1 189 ? 6.430 -8.620 -16.247 1.00 89.50 189 ASP A CA 1
ATOM 1503 C C . ASP A 1 189 ? 6.933 -7.654 -17.322 1.00 89.50 189 ASP A C 1
ATOM 1505 O O . ASP A 1 189 ? 6.595 -7.763 -18.505 1.00 89.50 189 ASP A O 1
ATOM 1509 N N . TYR A 1 190 ? 7.755 -6.700 -16.900 1.00 88.25 190 TYR A N 1
ATOM 1510 C CA . TYR A 1 190 ? 8.452 -5.761 -17.762 1.00 88.25 190 TYR A CA 1
ATOM 1511 C C . TYR A 1 190 ? 9.947 -6.045 -17.706 1.00 88.25 190 TYR A C 1
ATOM 1513 O O . TYR A 1 190 ? 10.555 -5.966 -16.641 1.00 88.25 190 TYR A O 1
ATOM 1521 N N . LEU A 1 191 ? 10.553 -6.324 -18.861 1.00 92.25 191 LEU A N 1
ATOM 1522 C CA . LEU A 1 191 ? 12.004 -6.271 -19.000 1.00 92.25 191 LEU A CA 1
ATOM 1523 C C . LEU A 1 191 ? 12.420 -4.802 -19.110 1.00 92.25 191 LEU A C 1
ATOM 1525 O O . LEU A 1 191 ? 12.082 -4.132 -20.088 1.00 92.25 191 LEU A O 1
ATOM 1529 N N . ILE A 1 192 ? 13.121 -4.308 -18.095 1.00 92.38 192 ILE A N 1
ATOM 1530 C CA . ILE A 1 192 ? 13.659 -2.951 -18.051 1.00 92.38 192 ILE A CA 1
ATOM 1531 C C . ILE A 1 192 ? 15.162 -3.015 -18.290 1.00 92.38 192 ILE A C 1
ATOM 1533 O O . ILE A 1 192 ? 15.868 -3.776 -17.630 1.00 92.38 192 ILE A O 1
ATOM 1537 N N . GLU A 1 193 ? 15.638 -2.189 -19.218 1.00 90.81 193 GLU A N 1
ATOM 1538 C CA . GLU A 1 193 ? 17.056 -2.026 -19.526 1.00 90.81 193 GLU A CA 1
ATOM 1539 C C . GLU A 1 193 ? 17.481 -0.589 -19.220 1.00 90.81 193 GLU A C 1
ATOM 1541 O O . GLU A 1 193 ? 16.969 0.367 -19.804 1.00 90.81 193 GLU A O 1
ATOM 1546 N N . LEU A 1 194 ? 18.412 -0.432 -18.283 1.00 87.69 194 LEU A N 1
ATOM 1547 C CA . LEU A 1 194 ? 18.974 0.852 -17.879 1.00 87.69 194 LEU A CA 1
ATOM 1548 C C . LEU A 1 194 ? 20.421 0.941 -18.356 1.00 87.69 194 LEU A C 1
ATOM 1550 O O . LEU A 1 194 ? 21.214 0.023 -18.159 1.00 87.69 194 LEU A O 1
ATOM 1554 N N . THR A 1 195 ? 20.791 2.066 -18.962 1.00 86.56 195 THR A N 1
ATOM 1555 C CA . THR A 1 195 ? 22.184 2.307 -19.357 1.00 86.56 195 THR A CA 1
ATOM 1556 C C . THR A 1 195 ? 22.954 2.931 -18.197 1.00 86.56 195 THR A C 1
ATOM 1558 O O . THR A 1 195 ? 22.619 4.018 -17.730 1.00 86.56 195 THR A O 1
ATOM 1561 N N . VAL A 1 196 ? 24.026 2.274 -17.765 1.00 83.75 196 VAL A N 1
ATOM 1562 C CA . VAL A 1 196 ? 24.930 2.749 -16.717 1.00 83.75 196 VAL A CA 1
ATOM 1563 C C . VAL A 1 196 ? 26.146 3.405 -17.364 1.00 83.75 196 VAL A C 1
ATOM 1565 O O . VAL A 1 196 ? 27.002 2.743 -17.956 1.00 83.75 196 VAL A O 1
ATOM 1568 N N . THR A 1 197 ? 26.233 4.727 -17.233 1.00 81.06 197 THR A N 1
ATOM 1569 C CA . THR A 1 197 ? 27.343 5.542 -17.747 1.00 81.06 197 THR A CA 1
ATOM 1570 C C . THR A 1 197 ? 28.343 5.849 -16.631 1.00 81.06 197 THR A C 1
ATOM 1572 O O . THR A 1 197 ? 28.478 7.000 -16.218 1.00 81.06 197 THR A O 1
ATOM 1575 N N . ASN A 1 198 ? 29.032 4.833 -16.106 1.00 76.62 198 ASN A N 1
ATOM 1576 C CA . ASN A 1 198 ? 30.091 5.035 -15.114 1.00 76.62 198 ASN A CA 1
ATOM 1577 C C . ASN A 1 198 ? 31.407 4.416 -15.582 1.00 76.62 198 ASN A C 1
ATOM 1579 O O . ASN A 1 198 ? 31.576 3.201 -15.568 1.00 76.62 198 ASN A O 1
ATOM 1583 N N . ARG A 1 199 ? 32.360 5.272 -15.964 1.00 74.75 199 ARG A N 1
ATOM 1584 C CA . ARG A 1 199 ? 33.637 4.827 -16.529 1.00 74.75 199 ARG A CA 1
ATOM 1585 C C . ARG A 1 199 ? 34.480 4.026 -15.535 1.00 74.75 199 ARG A C 1
ATOM 1587 O O . ARG A 1 199 ? 35.072 3.033 -15.932 1.00 74.75 199 ARG A O 1
ATOM 1594 N N . GLU A 1 200 ? 34.522 4.437 -14.269 1.00 74.81 200 GLU A N 1
ATOM 1595 C CA . GLU A 1 200 ? 35.322 3.758 -13.245 1.00 74.81 200 GLU A CA 1
ATOM 1596 C C . GLU A 1 200 ? 34.768 2.360 -12.945 1.00 74.81 200 GLU A C 1
ATOM 1598 O O . GLU A 1 200 ? 35.523 1.390 -12.883 1.00 74.81 200 GLU A O 1
ATOM 1603 N N . LEU A 1 201 ? 33.443 2.238 -12.836 1.00 76.62 201 LEU A N 1
ATOM 1604 C CA . LEU A 1 201 ? 32.774 0.952 -12.672 1.00 76.62 201 LEU A CA 1
ATOM 1605 C C . LEU A 1 201 ? 33.024 0.041 -13.883 1.00 76.62 201 LEU A C 1
ATOM 1607 O O . LEU A 1 201 ? 33.418 -1.113 -13.711 1.00 76.62 201 LEU A O 1
ATOM 1611 N N . THR A 1 202 ? 32.860 0.564 -15.102 1.00 75.62 202 THR A N 1
ATOM 1612 C CA . THR A 1 202 ? 33.120 -0.187 -16.338 1.00 75.62 202 THR A CA 1
ATOM 1613 C C . THR A 1 202 ? 34.579 -0.643 -16.428 1.00 75.62 202 THR A C 1
ATOM 1615 O O . THR A 1 202 ? 34.839 -1.773 -16.831 1.00 75.62 202 THR A O 1
ATOM 1618 N N . GLU A 1 203 ? 35.549 0.185 -16.035 1.00 75.38 203 GLU A N 1
ATOM 1619 C CA . GLU A 1 203 ? 36.973 -0.183 -16.019 1.00 75.38 203 GLU A CA 1
ATOM 1620 C C . GLU A 1 203 ? 37.283 -1.265 -14.972 1.00 75.38 203 GLU A C 1
ATOM 1622 O O . GLU A 1 203 ? 38.083 -2.163 -15.228 1.00 75.38 203 GLU A O 1
ATOM 1627 N N . ARG A 1 204 ? 36.648 -1.232 -13.796 1.00 72.75 204 ARG A N 1
ATOM 1628 C CA . ARG A 1 204 ? 36.898 -2.231 -12.742 1.00 72.75 204 ARG A CA 1
ATOM 1629 C C . ARG A 1 204 ? 36.199 -3.563 -12.991 1.00 72.75 204 ARG A C 1
ATOM 1631 O O . ARG A 1 204 ? 36.730 -4.606 -12.620 1.00 72.75 204 ARG A O 1
ATOM 1638 N N . LEU A 1 205 ? 35.082 -3.551 -13.709 1.00 73.12 205 LEU A N 1
ATOM 1639 C CA . LEU A 1 205 ? 34.431 -4.745 -14.245 1.00 73.12 205 LEU A CA 1
ATOM 1640 C C . LEU A 1 205 ? 35.110 -5.230 -15.551 1.00 73.12 205 LEU A C 1
ATOM 1642 O O . LEU A 1 205 ? 34.475 -5.821 -16.415 1.00 73.12 205 LEU A O 1
ATOM 1646 N N . ALA A 1 206 ? 36.406 -4.971 -15.766 1.00 60.00 206 ALA A N 1
ATOM 1647 C CA . ALA A 1 206 ? 37.106 -5.286 -17.023 1.00 60.00 206 ALA A CA 1
ATOM 1648 C C . ALA A 1 206 ? 37.204 -6.781 -17.378 1.00 60.00 206 ALA A C 1
ATOM 1650 O O . ALA A 1 206 ? 37.392 -7.105 -18.546 1.00 60.00 206 ALA A O 1
ATOM 1651 N N . GLN A 1 207 ? 37.093 -7.702 -16.416 1.00 63.28 207 GLN A N 1
ATOM 1652 C CA . GLN A 1 207 ? 37.383 -9.129 -16.648 1.00 63.28 207 GLN A CA 1
ATOM 1653 C C . GLN A 1 207 ? 36.151 -10.013 -16.918 1.00 63.28 207 GLN A C 1
ATOM 1655 O O . GLN A 1 207 ? 36.221 -11.229 -16.768 1.00 63.28 207 GLN A O 1
ATOM 1660 N N . GLY A 1 208 ? 35.027 -9.432 -17.341 1.00 66.19 208 GLY A N 1
ATOM 1661 C CA . GLY A 1 208 ? 33.806 -10.178 -17.659 1.00 66.19 208 GLY A CA 1
ATOM 1662 C C . GLY A 1 208 ? 32.940 -9.481 -18.706 1.00 66.19 208 GLY A C 1
ATOM 1663 O O . GLY A 1 208 ? 33.155 -8.315 -19.041 1.00 66.19 208 GLY A O 1
ATOM 1664 N N . THR A 1 209 ? 31.975 -10.223 -19.241 1.00 73.00 209 THR A N 1
ATOM 1665 C CA . THR A 1 209 ? 30.977 -9.729 -20.205 1.00 73.00 209 THR A CA 1
ATOM 1666 C C . THR A 1 209 ? 29.587 -9.596 -19.586 1.00 73.00 209 THR A C 1
ATOM 1668 O O . THR A 1 209 ? 28.758 -8.846 -20.100 1.00 73.00 209 THR A O 1
ATOM 1671 N N . GLU A 1 210 ? 29.342 -10.302 -18.481 1.00 82.94 210 GLU A N 1
ATOM 1672 C CA . GLU A 1 210 ? 28.060 -10.383 -17.790 1.00 82.94 210 GLU A CA 1
ATOM 1673 C C . GLU A 1 210 ? 28.278 -10.633 -16.291 1.00 82.94 210 GLU A C 1
ATOM 1675 O O . GLU A 1 210 ? 29.126 -11.442 -15.907 1.00 82.94 210 GLU A O 1
ATOM 1680 N N . TRP A 1 211 ? 27.498 -9.952 -15.452 1.00 84.69 211 TRP A N 1
ATOM 1681 C CA . TRP A 1 211 ? 27.479 -10.116 -13.999 1.00 84.69 211 TRP A CA 1
ATOM 1682 C C . TRP A 1 211 ? 26.039 -10.162 -13.507 1.00 84.69 211 TRP A C 1
ATOM 1684 O O . TRP A 1 211 ? 25.218 -9.352 -13.929 1.00 84.69 211 TRP A O 1
ATOM 1694 N N . VAL A 1 212 ? 25.742 -11.084 -12.593 1.00 83.88 212 VAL A N 1
ATOM 1695 C CA . VAL A 1 212 ? 24.391 -11.292 -12.057 1.00 83.88 212 VAL A CA 1
ATOM 1696 C C . VAL A 1 212 ? 24.379 -10.963 -10.567 1.00 83.88 212 VAL A C 1
ATOM 1698 O O . VAL A 1 212 ? 25.167 -11.514 -9.799 1.00 83.88 212 VAL A O 1
ATOM 1701 N N . PHE A 1 213 ? 23.466 -10.082 -10.168 1.00 83.12 213 PHE A N 1
ATOM 1702 C CA . PHE A 1 213 ? 23.235 -9.631 -8.799 1.00 83.12 213 PHE A CA 1
ATOM 1703 C C . PHE A 1 213 ? 21.769 -9.886 -8.444 1.00 83.12 213 PHE A C 1
ATOM 1705 O O . PHE A 1 213 ? 20.896 -9.056 -8.692 1.00 83.12 213 PHE A O 1
ATOM 1712 N N . GLY A 1 214 ? 21.484 -11.077 -7.910 1.00 83.00 214 GLY A N 1
ATOM 1713 C CA . GLY A 1 214 ? 20.104 -11.508 -7.681 1.00 83.00 214 GLY A CA 1
ATOM 1714 C C . GLY A 1 214 ? 19.326 -11.590 -8.998 1.00 83.00 214 GLY A C 1
ATOM 1715 O O . GLY A 1 214 ? 19.677 -12.381 -9.871 1.00 83.00 214 GLY A O 1
ATOM 1716 N N . SER A 1 215 ? 18.280 -10.774 -9.136 1.00 82.81 215 SER A N 1
ATOM 1717 C CA . SER A 1 215 ? 17.454 -10.649 -10.348 1.00 82.81 215 SER A CA 1
ATOM 1718 C C . SER A 1 215 ? 18.012 -9.678 -11.395 1.00 82.81 215 SER A C 1
ATOM 1720 O O . SER A 1 215 ? 17.534 -9.675 -12.531 1.00 82.81 215 SER A O 1
ATOM 1722 N N . LEU A 1 216 ? 18.995 -8.846 -11.036 1.00 90.00 216 LEU A N 1
ATOM 1723 C CA . LEU A 1 216 ? 19.566 -7.829 -11.916 1.00 90.00 216 LEU A CA 1
ATOM 1724 C C . LEU A 1 216 ? 20.803 -8.368 -12.634 1.00 90.00 216 LEU A C 1
ATOM 1726 O O . LEU A 1 216 ? 21.681 -8.979 -12.027 1.00 90.00 216 LEU A O 1
ATOM 1730 N N . THR A 1 217 ? 20.898 -8.106 -13.934 1.00 88.12 217 THR A N 1
ATOM 1731 C CA . THR A 1 217 ? 22.043 -8.502 -14.760 1.00 88.12 217 THR A CA 1
ATOM 1732 C C . THR A 1 217 ? 22.724 -7.274 -15.346 1.00 88.12 217 THR A C 1
ATOM 1734 O O . THR A 1 217 ? 22.077 -6.477 -16.012 1.00 88.12 217 THR A O 1
ATOM 1737 N N . LEU A 1 218 ? 24.033 -7.130 -15.145 1.00 88.06 218 LEU A N 1
ATOM 1738 C CA . LEU A 1 218 ? 24.862 -6.126 -15.811 1.00 88.06 218 LEU A CA 1
ATOM 1739 C C . LEU A 1 218 ? 25.590 -6.765 -16.994 1.00 88.06 218 LEU A C 1
ATOM 1741 O O . LEU A 1 218 ? 26.271 -7.774 -16.823 1.00 88.06 218 LEU A O 1
ATOM 1745 N N . LYS A 1 219 ? 25.491 -6.168 -18.181 1.00 86.88 219 LYS A N 1
ATOM 1746 C CA . LYS A 1 219 ? 26.179 -6.616 -19.402 1.00 86.88 219 LYS A CA 1
ATOM 1747 C C . LYS A 1 219 ? 26.949 -5.478 -20.045 1.00 86.88 219 LYS A C 1
ATOM 1749 O O . LYS A 1 219 ? 26.514 -4.330 -20.001 1.00 86.88 219 LYS A O 1
ATOM 1754 N N . ARG A 1 220 ? 28.076 -5.783 -20.686 1.00 81.69 220 ARG A N 1
ATOM 1755 C CA . ARG A 1 220 ? 28.732 -4.817 -21.582 1.00 81.69 220 ARG A CA 1
ATOM 1756 C C . ARG A 1 220 ? 27.924 -4.663 -22.864 1.00 81.69 220 ARG A C 1
ATOM 1758 O O . ARG A 1 220 ? 27.411 -5.647 -23.388 1.00 81.69 220 ARG A O 1
ATOM 1765 N N . THR A 1 221 ? 27.847 -3.441 -23.387 1.00 73.81 221 THR A N 1
ATOM 1766 C CA . THR A 1 221 ? 27.285 -3.241 -24.730 1.00 73.81 221 THR A CA 1
ATOM 1767 C C . THR A 1 221 ? 28.282 -3.686 -25.791 1.00 73.81 221 THR A C 1
ATOM 1769 O O . THR A 1 221 ? 29.458 -3.335 -25.708 1.00 73.81 221 THR A O 1
ATOM 1772 N N . GLU A 1 222 ? 27.819 -4.432 -26.796 1.00 66.94 222 GLU A N 1
ATOM 1773 C CA . GLU A 1 222 ? 28.666 -4.903 -27.903 1.00 66.94 222 GLU A CA 1
ATOM 1774 C C . GLU A 1 222 ? 29.217 -3.740 -28.750 1.00 66.94 222 GLU A C 1
ATOM 1776 O O . GLU A 1 222 ? 30.304 -3.838 -29.316 1.00 66.94 222 GLU A O 1
ATOM 1781 N N . GLU A 1 223 ? 28.496 -2.614 -28.799 1.00 61.06 223 GLU A N 1
ATOM 1782 C CA . GLU A 1 223 ? 28.838 -1.449 -29.624 1.00 61.06 223 GLU A CA 1
ATOM 1783 C C . GLU A 1 223 ? 29.695 -0.392 -28.901 1.00 61.06 223 GLU A C 1
ATOM 1785 O O . GLU A 1 223 ? 30.314 0.447 -29.559 1.00 61.06 223 GLU A O 1
ATOM 1790 N N . ASN A 1 224 ? 29.748 -0.386 -27.561 1.00 58.00 224 ASN A N 1
ATOM 1791 C CA . ASN A 1 224 ? 30.424 0.671 -26.801 1.00 58.00 224 ASN A CA 1
ATOM 1792 C C . ASN A 1 224 ? 30.976 0.163 -25.455 1.00 58.00 224 ASN A C 1
ATOM 1794 O O . ASN A 1 224 ? 30.282 0.119 -24.439 1.00 58.00 224 ASN A O 1
ATOM 1798 N N . ASP A 1 225 ? 32.274 -0.138 -25.410 1.00 64.06 225 ASP A N 1
ATOM 1799 C CA . ASP A 1 225 ? 32.971 -0.748 -24.258 1.00 64.06 225 ASP A CA 1
ATOM 1800 C C . ASP A 1 225 ? 33.053 0.145 -22.991 1.00 64.06 225 ASP A C 1
ATOM 1802 O O . ASP A 1 225 ? 33.742 -0.159 -22.018 1.00 64.06 225 ASP A O 1
ATOM 1806 N N . LYS A 1 226 ? 32.366 1.295 -23.005 1.00 70.06 226 LYS A N 1
ATOM 1807 C CA . LYS A 1 226 ? 32.333 2.290 -21.924 1.00 70.06 226 LYS A CA 1
ATOM 1808 C C . LYS A 1 226 ? 31.054 2.255 -21.089 1.00 70.06 226 LYS A C 1
ATOM 1810 O O . LYS A 1 226 ? 31.074 2.766 -19.968 1.00 70.06 226 LYS A O 1
ATOM 1815 N N . ASN A 1 227 ? 29.983 1.652 -21.604 1.00 79.31 227 ASN A N 1
ATOM 1816 C CA . ASN A 1 227 ? 28.684 1.597 -20.937 1.00 79.31 227 ASN A CA 1
ATOM 1817 C C . ASN A 1 227 ? 28.314 0.159 -20.571 1.00 79.31 227 ASN A C 1
ATOM 1819 O O . ASN A 1 227 ? 28.626 -0.787 -21.301 1.00 79.31 227 ASN A O 1
ATOM 1823 N N . LEU A 1 228 ? 27.594 0.022 -19.462 1.00 84.75 228 LEU A N 1
ATOM 1824 C CA . LEU A 1 228 ? 26.957 -1.229 -19.063 1.00 84.75 228 LEU A CA 1
ATOM 1825 C C . LEU A 1 228 ? 25.443 -1.100 -19.255 1.00 84.75 228 LEU A C 1
ATOM 1827 O O . LEU A 1 228 ? 24.886 -0.020 -19.067 1.00 84.75 228 LEU A O 1
ATOM 1831 N N . ILE A 1 229 ? 24.779 -2.192 -19.612 1.00 88.56 229 ILE A N 1
ATOM 1832 C CA . ILE A 1 229 ? 23.322 -2.317 -19.569 1.00 88.56 229 ILE A CA 1
ATOM 1833 C C . ILE A 1 229 ? 22.969 -3.118 -18.324 1.00 88.56 229 ILE A C 1
ATOM 1835 O O . ILE A 1 229 ? 23.439 -4.241 -18.160 1.00 88.56 229 ILE A O 1
ATOM 1839 N N . ALA A 1 230 ? 22.152 -2.531 -17.457 1.00 90.00 230 ALA A N 1
ATOM 1840 C CA . ALA A 1 230 ? 21.479 -3.229 -16.378 1.00 90.00 230 ALA A CA 1
ATOM 1841 C C . ALA A 1 230 ? 20.114 -3.702 -16.876 1.00 90.00 230 ALA A C 1
ATOM 1843 O O . ALA A 1 230 ? 19.251 -2.876 -17.165 1.00 90.00 230 ALA A O 1
ATOM 1844 N N . SER A 1 231 ? 19.920 -5.011 -16.968 1.00 91.31 231 SER A N 1
ATOM 1845 C CA . SER A 1 231 ? 18.654 -5.633 -17.341 1.00 91.31 231 SER A CA 1
ATOM 1846 C C . SER A 1 231 ? 18.028 -6.289 -16.115 1.00 91.31 231 SER A C 1
ATOM 1848 O O . SER A 1 231 ? 18.685 -7.059 -15.409 1.00 91.31 231 SER A O 1
ATOM 1850 N N . VAL A 1 232 ? 16.750 -6.017 -15.873 1.00 93.12 232 VAL A N 1
ATOM 1851 C CA . VAL A 1 232 ? 15.975 -6.643 -14.796 1.00 93.12 232 VAL A CA 1
ATOM 1852 C C . VAL A 1 232 ? 14.530 -6.841 -15.241 1.00 93.12 232 VAL A C 1
ATOM 1854 O O . VAL A 1 232 ? 13.966 -6.005 -15.945 1.00 93.12 232 VAL A O 1
ATOM 1857 N N . THR A 1 233 ? 13.933 -7.969 -14.855 1.00 92.12 233 THR A N 1
ATOM 1858 C CA . THR A 1 233 ? 12.497 -8.205 -15.054 1.00 92.12 233 THR A CA 1
ATOM 1859 C C . THR A 1 233 ? 11.754 -7.802 -13.791 1.00 92.12 233 THR A C 1
ATOM 1861 O O . THR A 1 233 ? 12.025 -8.344 -12.722 1.00 92.12 233 THR A O 1
ATOM 1864 N N . ILE A 1 234 ? 10.831 -6.852 -13.918 1.00 87.81 234 ILE A N 1
ATOM 1865 C CA . ILE A 1 234 ? 10.028 -6.328 -12.814 1.00 87.81 234 ILE A CA 1
ATOM 1866 C C . ILE A 1 234 ? 8.557 -6.632 -13.073 1.00 87.81 234 ILE A C 1
ATOM 1868 O O . ILE A 1 234 ? 8.022 -6.266 -14.121 1.00 87.81 234 ILE A O 1
ATOM 1872 N N . ASN A 1 235 ? 7.895 -7.257 -12.103 1.00 85.25 235 ASN A N 1
ATOM 1873 C CA . ASN A 1 235 ? 6.449 -7.421 -12.110 1.00 85.25 235 ASN A CA 1
ATOM 1874 C C . ASN A 1 235 ? 5.796 -6.144 -11.558 1.00 85.25 235 ASN A C 1
ATOM 1876 O O . ASN A 1 235 ? 5.943 -5.828 -10.380 1.00 85.25 235 ASN A O 1
ATOM 1880 N N . ALA A 1 236 ? 5.104 -5.382 -12.406 1.00 80.25 236 ALA A N 1
ATOM 1881 C CA . ALA A 1 236 ? 4.490 -4.114 -12.006 1.00 80.25 236 ALA A CA 1
ATOM 1882 C C . ALA A 1 236 ? 3.184 -3.837 -12.754 1.00 80.25 236 ALA A C 1
ATOM 1884 O O . ALA A 1 236 ? 2.900 -4.435 -13.790 1.00 80.25 236 ALA A O 1
ATOM 1885 N N . LYS A 1 237 ? 2.393 -2.875 -12.269 1.00 76.06 237 LYS A N 1
ATOM 1886 C CA . LYS A 1 237 ? 1.158 -2.443 -12.947 1.00 76.06 237 LYS A CA 1
ATOM 1887 C C . LYS A 1 237 ? 1.406 -1.552 -14.163 1.00 76.06 237 LYS A C 1
ATOM 1889 O O . LYS A 1 237 ? 0.587 -1.498 -15.073 1.00 76.06 237 LYS A O 1
ATOM 1894 N N . SER A 1 238 ? 2.539 -0.856 -14.214 1.00 76.31 238 SER A N 1
ATOM 1895 C CA . SER A 1 238 ? 2.861 0.056 -15.311 1.00 76.31 238 SER A CA 1
ATOM 1896 C C . SER A 1 238 ? 4.351 0.038 -15.646 1.00 76.31 238 SER A C 1
ATOM 1898 O O . SER A 1 238 ? 5.192 -0.319 -14.819 1.00 76.31 238 SER A O 1
ATOM 1900 N N . ARG A 1 239 ? 4.687 0.500 -16.857 1.00 79.06 239 ARG A N 1
ATOM 1901 C CA . ARG A 1 239 ? 6.080 0.724 -17.278 1.00 79.06 239 ARG A CA 1
ATOM 1902 C C . ARG A 1 239 ? 6.804 1.750 -16.402 1.00 79.06 239 ARG A C 1
ATOM 1904 O O . ARG A 1 239 ? 8.012 1.647 -16.229 1.00 79.06 239 ARG A O 1
ATOM 1911 N N . ILE A 1 240 ? 6.081 2.741 -15.878 1.00 78.69 240 ILE A N 1
ATOM 1912 C CA . ILE A 1 240 ? 6.658 3.799 -15.042 1.00 78.69 240 ILE A CA 1
ATOM 1913 C C . ILE A 1 240 ? 7.048 3.214 -13.684 1.00 78.69 240 ILE A C 1
ATOM 1915 O O . ILE A 1 240 ? 8.199 3.370 -13.280 1.00 78.69 240 ILE A O 1
ATOM 1919 N N . SER A 1 241 ? 6.139 2.487 -13.021 1.00 74.44 241 SER A N 1
ATOM 1920 C CA . SER A 1 241 ? 6.451 1.826 -11.748 1.00 74.44 241 SER A CA 1
ATOM 1921 C C . SER A 1 241 ? 7.567 0.792 -11.923 1.00 74.44 241 SER A C 1
ATOM 1923 O O . SER A 1 241 ? 8.492 0.758 -11.117 1.00 74.44 241 SER A O 1
ATOM 1925 N N . ALA A 1 242 ? 7.541 0.012 -13.015 1.00 84.00 242 ALA A N 1
ATOM 1926 C CA . ALA A 1 242 ? 8.613 -0.930 -13.341 1.00 84.00 242 ALA A CA 1
ATOM 1927 C C . ALA A 1 242 ? 9.977 -0.233 -13.474 1.00 84.00 242 ALA A C 1
ATOM 1929 O O . ALA A 1 242 ? 10.969 -0.705 -12.924 1.00 84.00 242 ALA A O 1
ATOM 1930 N N . GLY A 1 243 ? 10.027 0.910 -14.165 1.00 83.25 243 GLY A N 1
ATOM 1931 C CA . GLY A 1 243 ? 11.249 1.700 -14.320 1.00 83.25 243 GLY A CA 1
ATOM 1932 C C . GLY A 1 243 ? 11.770 2.280 -13.002 1.00 83.25 243 GLY A C 1
ATOM 1933 O O . GLY A 1 243 ? 12.978 2.281 -12.775 1.00 83.25 243 GLY A O 1
ATOM 1934 N N . MET A 1 244 ? 10.879 2.738 -12.115 1.00 81.12 244 MET A N 1
ATOM 1935 C CA . MET A 1 244 ? 11.263 3.230 -10.786 1.00 81.12 244 MET A CA 1
ATOM 1936 C C . MET A 1 244 ? 11.849 2.115 -9.914 1.00 81.12 244 MET A C 1
ATOM 1938 O O . MET A 1 244 ? 12.953 2.283 -9.401 1.00 81.12 244 MET A O 1
ATOM 1942 N N . GLN A 1 245 ? 11.170 0.967 -9.824 1.00 82.88 245 GLN A N 1
ATOM 1943 C CA . GLN A 1 245 ? 11.650 -0.193 -9.063 1.00 82.88 245 GLN A CA 1
ATOM 1944 C C . GLN A 1 245 ? 12.975 -0.734 -9.617 1.00 82.88 245 GLN A C 1
ATOM 1946 O O . GLN A 1 245 ? 13.891 -1.032 -8.855 1.00 82.88 245 GLN A O 1
ATOM 1951 N N . ALA A 1 246 ? 13.120 -0.806 -10.945 1.00 87.00 246 ALA A N 1
ATOM 1952 C CA . ALA A 1 246 ? 14.380 -1.193 -11.577 1.00 87.00 246 ALA A CA 1
ATOM 1953 C C . ALA A 1 246 ? 15.527 -0.234 -11.214 1.00 87.00 246 ALA A C 1
ATOM 1955 O O . ALA A 1 246 ? 16.657 -0.669 -11.000 1.00 87.00 246 ALA A O 1
ATOM 1956 N N . ASN A 1 247 ? 15.245 1.069 -11.130 1.00 85.69 247 ASN A N 1
ATOM 1957 C CA . ASN A 1 247 ? 16.238 2.073 -10.759 1.00 85.69 247 ASN A CA 1
ATOM 1958 C C . ASN A 1 247 ? 16.621 2.004 -9.270 1.00 85.69 247 ASN A C 1
ATOM 1960 O O . ASN A 1 247 ? 17.785 2.225 -8.948 1.00 85.69 247 ASN A O 1
ATOM 1964 N N . GLU A 1 248 ? 15.678 1.699 -8.375 1.00 84.75 248 GLU A N 1
ATOM 1965 C CA . GLU A 1 248 ? 15.961 1.451 -6.952 1.00 84.75 248 GLU A CA 1
ATOM 1966 C C . GLU A 1 248 ? 16.831 0.203 -6.768 1.00 84.75 248 GLU A C 1
ATOM 1968 O O . GLU A 1 248 ? 17.897 0.303 -6.163 1.00 84.75 248 GLU A O 1
ATOM 1973 N N . GLN A 1 249 ? 16.470 -0.925 -7.396 1.00 87.31 249 GLN A N 1
ATOM 1974 C CA . GLN A 1 249 ? 17.287 -2.149 -7.362 1.00 87.31 249 GLN A CA 1
ATOM 1975 C C . GLN A 1 249 ? 18.693 -1.923 -7.930 1.00 87.31 249 GLN A C 1
ATOM 1977 O O . GLN A 1 249 ? 19.678 -2.422 -7.387 1.00 87.31 249 GLN A O 1
ATOM 1982 N N . LEU A 1 250 ? 18.812 -1.152 -9.016 1.00 88.06 250 LEU A N 1
ATOM 1983 C CA . LEU A 1 250 ? 20.118 -0.766 -9.543 1.00 88.06 250 LEU A CA 1
ATOM 1984 C C . LEU A 1 250 ? 20.906 0.067 -8.523 1.00 88.06 250 LEU A C 1
ATOM 1986 O O . LEU A 1 250 ? 22.098 -0.173 -8.359 1.00 88.06 250 LEU A O 1
ATOM 1990 N N . GLY A 1 251 ? 20.259 1.015 -7.841 1.00 85.00 251 GLY A N 1
ATOM 1991 C CA . GLY A 1 251 ? 20.867 1.814 -6.775 1.00 85.00 251 GLY A CA 1
ATOM 1992 C C . GLY A 1 251 ? 21.441 0.950 -5.652 1.00 85.00 251 GLY A C 1
ATOM 1993 O O . GLY A 1 251 ? 22.618 1.083 -5.336 1.00 85.00 251 GLY A O 1
ATOM 1994 N N . GLU A 1 252 ? 20.666 -0.005 -5.137 1.00 83.50 252 GLU A N 1
ATOM 1995 C CA . GLU A 1 252 ? 21.112 -0.932 -4.085 1.00 83.50 252 GLU A CA 1
ATOM 1996 C C . GLU A 1 252 ? 22.322 -1.776 -4.514 1.00 83.50 252 GLU A C 1
ATOM 1998 O O . GLU A 1 252 ? 23.284 -1.936 -3.758 1.00 83.50 252 GLU A O 1
ATOM 2003 N N . VAL A 1 253 ? 22.307 -2.297 -5.748 1.00 84.12 253 VAL A N 1
ATOM 2004 C CA . VAL A 1 253 ? 23.434 -3.062 -6.307 1.00 84.12 253 VAL A CA 1
ATOM 2005 C C . VAL A 1 253 ? 24.673 -2.180 -6.444 1.00 84.12 253 VAL A C 1
ATOM 2007 O O . VAL A 1 253 ? 25.779 -2.602 -6.105 1.00 84.12 253 VAL A O 1
ATOM 2010 N N . LEU A 1 254 ? 24.502 -0.956 -6.938 1.00 82.12 254 LEU A N 1
ATOM 2011 C CA . LEU A 1 254 ? 25.577 0.017 -7.092 1.00 82.12 254 LEU A CA 1
ATOM 2012 C C . LEU A 1 254 ? 26.184 0.401 -5.736 1.00 82.12 254 LEU A C 1
ATOM 2014 O O . LEU A 1 254 ? 27.409 0.387 -5.593 1.00 82.12 254 LEU A O 1
ATOM 2018 N N . ASP A 1 255 ? 25.356 0.642 -4.726 1.00 79.69 255 ASP A N 1
ATOM 2019 C CA . ASP A 1 255 ? 25.809 0.925 -3.367 1.00 79.69 255 ASP A CA 1
ATOM 2020 C C . ASP A 1 255 ? 26.580 -0.266 -2.788 1.00 79.69 255 ASP A C 1
ATOM 2022 O O . ASP A 1 255 ? 27.707 -0.093 -2.316 1.00 79.69 255 ASP A O 1
ATOM 2026 N N . ALA A 1 256 ? 26.063 -1.491 -2.916 1.00 78.12 256 ALA A N 1
ATOM 2027 C CA . ALA A 1 256 ? 26.765 -2.703 -2.487 1.00 78.12 256 ALA A CA 1
ATOM 2028 C C . ALA A 1 256 ? 28.128 -2.870 -3.187 1.00 78.12 256 ALA A C 1
ATOM 2030 O O . ALA A 1 256 ? 29.127 -3.228 -2.552 1.00 78.12 256 ALA A O 1
ATOM 2031 N N . LEU A 1 257 ? 28.200 -2.559 -4.485 1.00 77.00 257 LEU A N 1
ATOM 2032 C CA . LEU A 1 257 ? 29.445 -2.573 -5.252 1.00 77.00 257 LEU A CA 1
ATOM 2033 C C . LEU A 1 257 ? 30.432 -1.503 -4.779 1.00 77.00 257 LEU A C 1
ATOM 2035 O O . LEU A 1 257 ? 31.634 -1.769 -4.759 1.00 77.00 257 LEU A O 1
ATOM 2039 N N . SER A 1 258 ? 29.956 -0.331 -4.358 1.00 71.00 258 SER A N 1
ATOM 2040 C CA . SER A 1 258 ? 30.815 0.727 -3.811 1.00 71.00 258 SER A CA 1
ATOM 2041 C C . SER A 1 258 ? 31.501 0.312 -2.500 1.00 71.00 258 SER A C 1
ATOM 2043 O O . SER A 1 258 ? 32.659 0.664 -2.272 1.00 71.00 258 SER A O 1
ATOM 2045 N N . PHE A 1 259 ? 30.840 -0.508 -1.673 1.00 66.25 259 PHE A N 1
ATOM 2046 C CA . PHE A 1 259 ? 31.441 -1.086 -0.465 1.00 66.25 259 PHE A CA 1
ATOM 2047 C C . PHE A 1 259 ? 32.426 -2.210 -0.785 1.00 66.25 259 PHE A C 1
ATOM 2049 O O . PHE A 1 259 ? 33.487 -2.304 -0.165 1.00 66.25 259 PHE A O 1
ATOM 2056 N N . ALA A 1 260 ? 32.090 -3.065 -1.754 1.00 67.44 260 ALA A N 1
ATOM 2057 C CA . ALA A 1 260 ? 32.950 -4.170 -2.172 1.00 67.44 260 ALA A CA 1
ATOM 2058 C C . ALA A 1 260 ? 34.199 -3.690 -2.934 1.00 67.44 260 ALA A C 1
ATOM 2060 O O . ALA A 1 260 ? 35.223 -4.377 -2.943 1.00 67.44 260 ALA A O 1
ATOM 2061 N N . ILE A 1 261 ? 34.129 -2.514 -3.567 1.00 65.06 261 ILE A N 1
ATOM 2062 C CA . ILE A 1 261 ? 35.190 -1.952 -4.397 1.00 65.06 261 ILE A CA 1
ATOM 2063 C C . ILE A 1 261 ? 35.572 -0.554 -3.871 1.00 65.06 261 ILE A C 1
ATOM 2065 O O . ILE A 1 261 ? 34.921 0.433 -4.211 1.00 65.06 261 ILE A O 1
ATOM 2069 N N . PRO A 1 262 ? 36.667 -0.420 -3.098 1.00 53.56 262 PRO A N 1
ATOM 2070 C CA . PRO A 1 262 ? 37.048 0.856 -2.498 1.00 53.56 262 PRO A CA 1
ATOM 2071 C C . PRO A 1 262 ? 37.239 1.981 -3.535 1.00 53.56 262 PRO A C 1
ATOM 2073 O O . PRO A 1 262 ? 37.950 1.794 -4.535 1.00 53.56 262 PRO A O 1
ATOM 2076 N N . ASN A 1 263 ? 36.682 3.163 -3.231 1.00 52.28 263 ASN A N 1
ATOM 2077 C CA . ASN A 1 263 ? 36.811 4.451 -3.939 1.00 52.28 263 ASN A CA 1
ATOM 2078 C C . ASN A 1 263 ? 36.000 4.665 -5.237 1.00 52.28 263 ASN A C 1
ATOM 2080 O O . ASN A 1 263 ? 36.396 5.521 -6.022 1.00 52.28 263 ASN A O 1
ATOM 2084 N N . ILE A 1 264 ? 34.881 3.970 -5.478 1.00 48.78 264 ILE A N 1
ATOM 2085 C CA . ILE A 1 264 ? 34.033 4.281 -6.648 1.00 48.78 264 ILE A CA 1
ATOM 2086 C C . ILE A 1 264 ? 33.094 5.464 -6.350 1.00 48.78 264 ILE A C 1
ATOM 2088 O O . ILE A 1 264 ? 32.287 5.398 -5.427 1.00 48.78 264 ILE A O 1
ATOM 2092 N N . ASN A 1 265 ? 33.136 6.514 -7.180 1.00 46.59 265 ASN A N 1
ATOM 2093 C CA . ASN A 1 265 ? 32.084 7.541 -7.235 1.00 46.59 265 ASN A CA 1
ATOM 2094 C C . ASN A 1 265 ? 31.016 7.139 -8.266 1.00 46.59 265 ASN A C 1
ATOM 2096 O O . ASN A 1 265 ? 31.290 7.103 -9.469 1.00 46.59 265 ASN A O 1
ATOM 2100 N N . LEU A 1 266 ? 29.796 6.8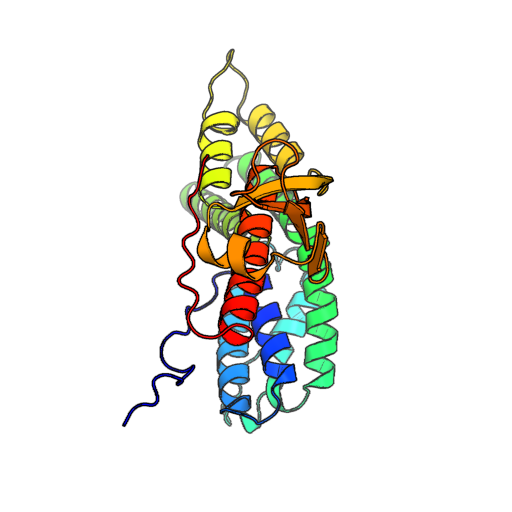41 -7.811 1.00 47.38 266 LEU A N 1
ATOM 2101 C CA . LEU A 1 266 ? 28.683 6.419 -8.667 1.00 47.38 266 LEU A CA 1
ATOM 2102 C C . LEU A 1 266 ? 27.744 7.597 -8.961 1.00 47.38 266 LEU A C 1
ATOM 2104 O O . LEU A 1 266 ? 27.236 8.241 -8.051 1.00 47.38 266 LEU A O 1
ATOM 2108 N N . SER A 1 267 ? 27.510 7.885 -10.243 1.00 41.06 267 SER A N 1
ATOM 2109 C CA . SER A 1 267 ? 26.482 8.823 -10.699 1.00 41.06 267 SER A CA 1
ATOM 2110 C C . SER A 1 267 ? 25.500 8.105 -11.626 1.00 41.06 267 SER A C 1
ATOM 2112 O O . SER A 1 267 ? 25.894 7.483 -12.613 1.00 41.06 267 SER A O 1
ATOM 2114 N N . ILE A 1 268 ? 24.211 8.175 -11.289 1.00 42.34 268 ILE A N 1
ATOM 2115 C CA . ILE A 1 268 ? 23.111 7.622 -12.087 1.00 42.34 268 ILE A CA 1
ATOM 2116 C C . ILE A 1 268 ? 22.487 8.781 -12.868 1.00 42.34 268 ILE A C 1
ATOM 2118 O O . ILE A 1 268 ? 21.892 9.682 -12.276 1.00 42.34 268 ILE A O 1
ATOM 2122 N N . ASN A 1 269 ? 22.615 8.778 -14.196 1.00 34.44 269 ASN A N 1
ATOM 2123 C CA . ASN A 1 269 ? 21.941 9.758 -15.048 1.00 34.44 269 ASN A CA 1
ATOM 2124 C C . ASN A 1 269 ? 20.581 9.207 -15.489 1.00 34.44 269 ASN A C 1
ATOM 2126 O O . ASN A 1 269 ? 20.513 8.187 -16.170 1.00 34.44 269 ASN A O 1
ATOM 2130 N N . LYS A 1 270 ? 19.496 9.898 -15.116 1.00 30.77 270 LYS A N 1
ATOM 2131 C CA . LYS A 1 270 ? 18.134 9.572 -15.560 1.00 30.77 270 LYS A CA 1
ATOM 2132 C C . LYS A 1 270 ? 17.912 10.078 -16.987 1.00 30.77 270 LYS A C 1
ATOM 2134 O O . LYS A 1 270 ? 18.008 11.281 -17.221 1.00 30.77 270 LYS A O 1
ATOM 2139 N N . TYR A 1 271 ? 17.536 9.187 -17.899 1.00 30.14 271 TYR A N 1
ATOM 2140 C CA . TYR A 1 271 ? 16.857 9.559 -19.140 1.00 30.14 271 TYR A CA 1
ATOM 2141 C C . TYR A 1 271 ? 15.409 9.066 -19.043 1.00 30.14 271 TYR A C 1
ATOM 2143 O O . TYR A 1 271 ? 15.184 7.881 -18.805 1.00 30.14 271 TYR A O 1
ATOM 2151 N N . ILE A 1 272 ? 14.463 10.009 -19.121 1.00 33.03 272 ILE A N 1
ATOM 2152 C CA . ILE A 1 272 ? 13.013 9.760 -19.217 1.00 33.03 272 ILE A CA 1
ATOM 2153 C C . ILE A 1 272 ? 12.673 9.489 -20.679 1.00 33.03 272 ILE A C 1
ATOM 2155 O O . ILE A 1 272 ? 13.171 10.269 -21.525 1.00 33.03 272 ILE A O 1
#

Sequence (272 aa):
MTHELSLDSERASFLHAINGCQELLLLLDFGEAYGGANKRYVVATELHEILQVDPIVKTPEFEKLTQKMLALTLPNEQGESEASVNKSTELMRSHIEEYLTHLNEHYIKVGLNHLESLLFSEVPVDSNDHLKKILTATESIVSGLIASGLSMNELHNYYRHVLTKFVDNEPFSARYQYLKAVLLEDSKDYLIELTVTNRELTERLAQGTEWVFGSLTLKRTEENDKNLIASVTINAKSRISAGMQANEQLGEVLDALSFAIPNINLSINKYI

Foldseek 3Di:
DPPPPLPVPDPDQAPALLVLLVQLLVLLVCQPPNNSLVVNLVSLQSSLVRLVPQPQCVPPLNVVLSVVSNQQSPHDPVDSCPHNSNVVVVVSNVSSVVNSVSCLQPRLVSLLVQLVCLVPDDQDPPNPVSVVVNVSSVSNNVSSVVSNQDDPVVVVCLCVPQQPDDDPNDDNVVSSVVSSCLSPDFWDKDWDKAKFQFQVVLVVVVPDQWDDDPQWIWGADPVDSRIIIIIGIDGGSDPVSRNVVSVVVVVVVVVVVCVVDDPGDGDGDDDD

Secondary structure (DSSP, 8-state):
---TT-GGG-----SSHHHHHHHHHHHHHTTTGGGHHHHHHHHHHHHHHHHHH-SSTTSTTTHHHHHHHHHHH---TT-GGGSHHHH-HHHHHHHHHHHHHHHHHHHHHHHHHHHHHHHTSPPPS-HHHHHHHHHHHHHHHHHHHHHTT--HHHHHHHIIIIIS---TT--HHHHHHHHHHHHTPPPEEEEEEEEE--HHHHHHTTT-SEEEETTEEEEE-SS-TT-EEEEEEEEESSHHHHHHHHHHHHHHHHHHHHHHSTT---------

Organism: NCBI:txid1652831